Protein AF-A0A2G8KWM7-F1 (afdb_monomer_lite)

pLDDT: mean 86.39, std 12.39, range [34.47, 98.25]

Organism: Stichopus japonicus (NCBI:txid307972)

Structure (mmCIF, N/CA/C/O backbone):
data_AF-A0A2G8KWM7-F1
#
_entry.id   AF-A0A2G8KWM7-F1
#
loop_
_atom_site.group_PDB
_atom_site.id
_atom_site.type_symbol
_atom_site.label_atom_id
_atom_site.label_alt_id
_atom_site.label_comp_id
_atom_site.label_asym_id
_atom_site.label_entity_id
_atom_site.label_seq_id
_atom_site.pdbx_PDB_ins_code
_atom_site.Cartn_x
_atom_site.Cartn_y
_atom_site.Cartn_z
_atom_site.occupancy
_atom_site.B_iso_or_equiv
_atom_site.auth_seq_id
_atom_site.auth_comp_id
_atom_site.auth_asym_id
_atom_site.auth_atom_id
_atom_site.pdbx_PDB_model_num
ATOM 1 N N . MET A 1 1 ? 18.057 10.968 -43.394 1.00 34.47 1 MET A N 1
ATOM 2 C CA . MET A 1 1 ? 18.019 9.490 -43.405 1.00 34.47 1 MET A CA 1
ATOM 3 C C . MET A 1 1 ? 17.285 9.050 -42.151 1.00 34.47 1 MET A C 1
ATOM 5 O O . MET A 1 1 ? 17.794 9.251 -41.058 1.00 34.47 1 MET A O 1
ATOM 9 N N . SER A 1 2 ? 16.044 8.594 -42.293 1.00 40.59 2 SER A N 1
ATOM 10 C CA . SER A 1 2 ? 15.232 8.071 -41.193 1.00 40.59 2 SER A CA 1
ATOM 11 C C . SER A 1 2 ? 15.817 6.735 -40.742 1.00 40.59 2 SER A C 1
ATOM 13 O O . SER A 1 2 ? 15.868 5.785 -41.518 1.00 40.59 2 SER A O 1
ATOM 15 N N . VAL A 1 3 ? 16.291 6.672 -39.498 1.00 46.94 3 VAL A N 1
ATOM 16 C CA . VAL A 1 3 ? 16.686 5.407 -38.869 1.00 46.94 3 VAL A CA 1
ATOM 17 C C . VAL A 1 3 ? 15.442 4.508 -38.853 1.00 46.94 3 VAL A C 1
ATOM 19 O O . VAL A 1 3 ? 14.386 4.980 -38.416 1.00 46.94 3 VAL A O 1
ATOM 22 N N . PRO A 1 4 ? 15.499 3.261 -39.355 1.00 50.16 4 PRO A N 1
ATOM 23 C CA . PRO A 1 4 ? 14.341 2.387 -39.318 1.00 50.16 4 PRO A CA 1
ATOM 24 C C . PRO A 1 4 ? 13.985 2.151 -37.853 1.00 50.16 4 PRO A C 1
ATOM 26 O O . PRO A 1 4 ? 14.816 1.694 -37.069 1.00 50.16 4 PRO A O 1
ATOM 29 N N . PHE A 1 5 ? 12.757 2.495 -37.466 1.00 57.06 5 PHE A N 1
ATOM 30 C CA . PHE A 1 5 ? 12.239 2.078 -36.173 1.00 57.06 5 PHE A CA 1
ATOM 31 C C . PHE A 1 5 ? 12.260 0.546 -36.162 1.00 57.06 5 PHE A C 1
ATOM 33 O O . PHE A 1 5 ? 11.579 -0.076 -36.976 1.00 57.06 5 PHE A O 1
ATOM 40 N N . GLY A 1 6 ? 13.075 -0.050 -35.285 1.00 61.03 6 GLY A N 1
ATOM 41 C CA . GLY A 1 6 ? 13.121 -1.500 -35.093 1.00 61.03 6 GLY A CA 1
ATOM 42 C C . GLY A 1 6 ? 11.725 -2.078 -34.831 1.00 61.03 6 GLY A C 1
ATOM 43 O O . GLY A 1 6 ? 10.799 -1.343 -34.474 1.00 61.03 6 GLY A O 1
ATOM 44 N N . SER A 1 7 ? 11.552 -3.389 -35.030 1.00 72.19 7 SER A N 1
ATOM 45 C CA . SER A 1 7 ? 10.238 -4.031 -34.896 1.00 72.19 7 SER A CA 1
ATOM 46 C C . SER A 1 7 ? 9.619 -3.727 -33.529 1.00 72.19 7 SER A C 1
ATOM 48 O O . SER A 1 7 ? 10.240 -3.972 -32.494 1.00 72.19 7 SER A O 1
ATOM 50 N N . ARG A 1 8 ? 8.394 -3.196 -33.522 1.00 74.25 8 ARG A N 1
ATOM 51 C CA . ARG A 1 8 ? 7.659 -2.874 -32.296 1.00 74.25 8 ARG A CA 1
ATOM 52 C C . ARG A 1 8 ? 6.700 -4.013 -31.982 1.00 74.25 8 ARG A C 1
ATOM 54 O O . ARG A 1 8 ? 5.768 -4.248 -32.745 1.00 74.25 8 ARG A O 1
ATOM 61 N N . THR A 1 9 ? 6.902 -4.675 -30.850 1.00 78.31 9 THR A N 1
ATOM 62 C CA . THR A 1 9 ? 6.005 -5.730 -30.365 1.00 78.31 9 THR A CA 1
ATOM 63 C C . THR A 1 9 ? 5.301 -5.245 -29.107 1.00 78.31 9 THR A C 1
ATOM 65 O O . THR A 1 9 ? 5.950 -4.791 -28.167 1.00 78.31 9 THR A O 1
ATOM 68 N N . CYS A 1 10 ? 3.971 -5.325 -29.082 1.00 74.56 10 CYS A N 1
ATOM 69 C CA . CYS A 1 10 ? 3.191 -5.029 -27.885 1.00 74.56 10 CYS A CA 1
ATOM 70 C C . CYS A 1 10 ? 3.233 -6.245 -26.951 1.00 74.56 10 CYS A C 1
ATOM 72 O O . CYS A 1 10 ? 2.764 -7.325 -27.314 1.00 74.56 10 CYS A O 1
ATOM 74 N N . LEU A 1 11 ? 3.831 -6.082 -25.770 1.00 81.06 11 LEU A N 1
ATOM 75 C CA . LEU A 1 11 ? 3.867 -7.117 -24.739 1.00 81.06 11 LEU A CA 1
ATOM 76 C C . LEU A 1 11 ? 2.596 -7.068 -23.886 1.00 81.06 11 LEU A C 1
ATOM 78 O O . LEU A 1 11 ? 1.957 -6.024 -23.749 1.00 81.06 11 LEU A O 1
ATOM 82 N N . ARG A 1 12 ? 2.226 -8.208 -23.295 1.00 80.94 12 ARG A N 1
ATOM 83 C CA . ARG A 1 12 ? 1.090 -8.262 -22.369 1.00 80.94 12 ARG A CA 1
ATOM 84 C C . ARG A 1 12 ? 1.408 -7.455 -21.101 1.00 80.94 12 ARG A C 1
ATOM 86 O O . ARG A 1 12 ? 2.552 -7.492 -20.653 1.00 80.94 12 ARG A O 1
ATOM 93 N N . PRO A 1 13 ? 0.406 -6.837 -20.447 1.00 78.38 13 PRO A N 1
ATOM 94 C CA . PRO A 1 13 ? 0.610 -6.083 -19.206 1.00 78.38 13 PRO A CA 1
ATOM 95 C C . PRO A 1 13 ? 1.140 -6.900 -18.020 1.00 78.38 13 PRO A C 1
ATOM 97 O O . PRO A 1 13 ? 1.462 -6.315 -17.000 1.00 78.38 13 PRO A O 1
ATOM 100 N N . SER A 1 14 ? 1.218 -8.228 -18.117 1.00 78.81 14 SER A N 1
ATOM 101 C CA . SER A 1 14 ? 1.793 -9.110 -17.094 1.00 78.81 14 SER A CA 1
ATOM 102 C C . SER A 1 14 ? 3.218 -9.578 -17.416 1.00 78.81 14 SER A C 1
ATOM 104 O O . SER A 1 14 ? 3.835 -10.277 -16.615 1.00 78.81 14 SER A O 1
ATOM 106 N N . THR A 1 15 ? 3.753 -9.235 -18.590 1.00 88.75 15 THR A N 1
ATOM 107 C CA . THR A 1 15 ? 5.070 -9.690 -19.044 1.00 88.75 15 THR A CA 1
ATOM 108 C C . THR A 1 15 ? 6.126 -8.645 -18.719 1.00 88.75 15 THR A C 1
ATOM 110 O O . THR A 1 15 ? 6.170 -7.593 -19.350 1.00 88.75 15 THR A O 1
ATOM 113 N N . VAL A 1 16 ? 6.998 -8.955 -1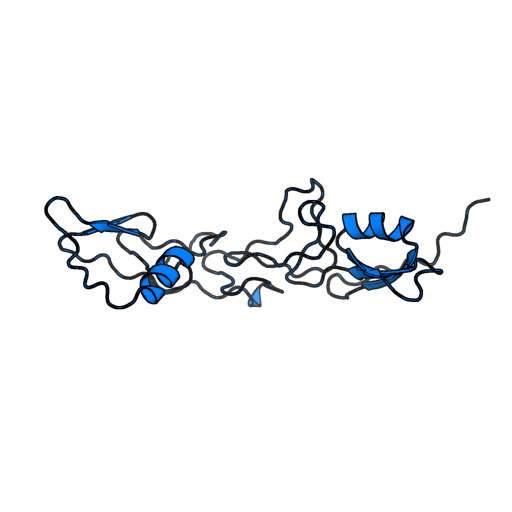7.757 1.00 90.81 16 VAL A N 1
ATOM 114 C CA . VAL A 1 16 ? 8.148 -8.106 -17.426 1.00 90.81 16 VAL A CA 1
ATOM 115 C C . VAL A 1 16 ? 9.065 -7.984 -18.644 1.00 90.81 16 VAL A C 1
ATOM 117 O O . VAL A 1 16 ? 9.446 -8.982 -19.255 1.00 90.81 16 VAL A O 1
ATOM 120 N N . MET A 1 17 ? 9.411 -6.748 -18.987 1.00 91.56 17 MET A N 1
ATOM 121 C CA . MET A 1 17 ? 10.326 -6.416 -20.070 1.00 91.56 17 MET A CA 1
ATOM 122 C C . MET A 1 17 ? 11.717 -6.147 -19.503 1.00 91.56 17 MET A C 1
ATOM 124 O O . MET A 1 17 ? 11.847 -5.376 -18.555 1.00 91.56 17 MET A O 1
ATOM 128 N N . VAL A 1 18 ? 12.739 -6.742 -20.119 1.00 92.00 18 VAL A N 1
ATOM 129 C CA . VAL A 1 18 ? 14.155 -6.511 -19.804 1.00 92.00 18 VAL A CA 1
ATOM 130 C C . VAL A 1 18 ? 14.877 -6.112 -21.084 1.00 92.00 18 VAL A C 1
ATOM 132 O O . VAL A 1 18 ? 14.623 -6.686 -22.145 1.00 92.00 18 VAL A O 1
ATOM 135 N N . MET A 1 19 ? 15.757 -5.118 -21.002 1.00 91.31 19 MET A N 1
ATOM 136 C CA . MET A 1 19 ? 16.542 -4.649 -22.143 1.00 91.31 19 MET A CA 1
ATOM 137 C C . MET A 1 19 ? 17.852 -3.997 -21.701 1.00 91.31 19 MET A C 1
ATOM 139 O O . MET A 1 19 ? 17.918 -3.400 -20.631 1.00 91.31 19 MET A O 1
ATOM 143 N N . ASN A 1 20 ? 18.857 -4.036 -22.575 1.00 92.25 20 ASN A N 1
ATOM 144 C CA . ASN A 1 20 ? 20.151 -3.393 -22.359 1.00 92.25 20 ASN A CA 1
ATOM 145 C C . ASN A 1 20 ? 20.284 -2.182 -23.279 1.00 92.25 20 ASN A C 1
ATOM 147 O O . ASN A 1 20 ? 20.190 -2.321 -24.499 1.00 92.25 20 ASN A O 1
ATOM 151 N N . ILE A 1 21 ? 20.482 -1.000 -22.701 1.00 90.81 21 ILE A N 1
ATOM 152 C CA . ILE A 1 21 ? 20.512 0.276 -23.426 1.00 90.81 21 ILE A CA 1
ATOM 153 C C . ILE A 1 21 ? 21.606 1.203 -22.889 1.00 90.81 21 ILE A C 1
ATOM 155 O O . ILE A 1 21 ? 22.192 0.948 -21.841 1.00 90.81 21 ILE A O 1
ATOM 159 N N . SER A 1 22 ? 21.908 2.284 -23.610 1.00 91.50 22 SER A N 1
ATOM 160 C CA . SER A 1 22 ? 22.864 3.289 -23.134 1.00 91.50 22 SER A CA 1
ATOM 161 C C . SER A 1 22 ? 22.335 4.040 -21.908 1.00 91.50 22 SER A C 1
ATOM 163 O O . SER A 1 22 ? 21.123 4.154 -21.705 1.00 91.50 22 SER A O 1
ATOM 165 N N . TYR A 1 23 ? 23.243 4.617 -21.122 1.00 88.00 23 TYR A N 1
ATOM 166 C CA . TYR A 1 23 ? 22.892 5.485 -19.995 1.00 88.00 23 TYR A CA 1
ATOM 167 C C . TYR A 1 23 ? 21.932 6.629 -20.369 1.00 88.00 23 TYR A C 1
ATOM 169 O O . TYR A 1 23 ? 20.967 6.891 -19.658 1.00 88.00 23 TYR A O 1
ATOM 177 N N . ASP A 1 24 ? 22.136 7.290 -21.510 1.00 88.62 24 ASP A N 1
ATOM 178 C CA . ASP A 1 24 ? 21.254 8.392 -21.915 1.00 88.62 24 ASP A CA 1
ATOM 179 C C . ASP A 1 24 ? 19.832 7.916 -22.219 1.00 88.62 24 ASP A C 1
ATOM 181 O O . ASP A 1 24 ? 18.858 8.599 -21.889 1.00 88.62 24 ASP A O 1
ATOM 185 N N . ALA A 1 25 ? 19.707 6.729 -22.819 1.00 89.88 25 ALA A N 1
ATOM 186 C CA . ALA A 1 25 ? 18.418 6.108 -23.061 1.00 89.88 25 ALA A CA 1
ATOM 187 C C . ALA A 1 25 ? 17.767 5.656 -21.745 1.00 89.88 25 ALA A C 1
ATOM 189 O O . ALA A 1 25 ? 16.560 5.834 -21.593 1.00 89.88 25 ALA A O 1
ATOM 190 N N . SER A 1 26 ? 18.535 5.132 -20.779 1.00 89.75 26 SER A N 1
ATOM 191 C CA . SER A 1 26 ? 17.988 4.600 -19.522 1.00 89.75 26 SER A CA 1
ATOM 192 C C . SER A 1 26 ? 17.176 5.631 -18.754 1.00 89.75 26 SER A C 1
ATOM 194 O O . SER A 1 26 ? 16.080 5.307 -18.305 1.00 89.75 26 SER A O 1
ATOM 196 N N . ARG A 1 27 ? 17.623 6.891 -18.725 1.00 87.25 27 ARG A N 1
ATOM 197 C CA . ARG A 1 27 ? 16.903 7.987 -18.052 1.00 87.25 27 ARG A CA 1
ATOM 198 C C . ARG A 1 27 ? 15.466 8.168 -18.548 1.00 87.25 27 ARG A C 1
ATOM 200 O O . ARG A 1 27 ? 14.578 8.536 -17.783 1.00 87.25 27 ARG A O 1
ATOM 207 N N . TRP A 1 28 ? 15.211 7.897 -19.830 1.00 87.31 28 TRP A N 1
ATOM 208 C CA . TRP A 1 28 ? 13.866 7.992 -20.403 1.00 87.31 28 TRP A CA 1
ATOM 209 C C . TRP A 1 28 ? 12.940 6.859 -19.963 1.00 87.31 28 TRP A C 1
ATOM 211 O O . TRP A 1 28 ? 11.732 7.077 -19.849 1.00 87.31 28 TRP A O 1
ATOM 221 N N . PHE A 1 29 ? 13.494 5.666 -19.749 1.00 89.25 29 PHE A N 1
ATOM 222 C CA . PHE A 1 29 ? 12.752 4.493 -19.291 1.00 89.25 29 PHE A CA 1
ATOM 223 C C . PHE A 1 29 ? 12.546 4.521 -17.780 1.00 89.25 29 PHE A C 1
ATOM 225 O O . PHE A 1 29 ? 11.457 4.213 -17.303 1.00 89.25 29 PHE A O 1
ATOM 232 N N . GLU A 1 30 ? 13.547 4.988 -17.043 1.00 87.81 30 GLU A N 1
ATOM 233 C CA . GLU A 1 30 ? 13.480 5.280 -15.612 1.00 87.81 30 GLU A CA 1
ATOM 234 C C . GLU A 1 30 ? 12.307 6.209 -15.262 1.00 87.81 30 GLU A C 1
ATOM 236 O O . GLU A 1 30 ? 11.550 5.957 -14.325 1.00 87.81 30 GLU A O 1
ATOM 241 N N . ALA A 1 31 ? 12.074 7.239 -16.079 1.00 84.38 31 ALA A N 1
ATOM 242 C CA . ALA A 1 31 ? 10.921 8.132 -15.937 1.00 84.38 31 ALA A CA 1
ATOM 243 C C . ALA A 1 31 ? 9.568 7.493 -16.327 1.00 84.38 31 ALA A C 1
ATOM 245 O O . ALA A 1 31 ? 8.523 8.119 -16.157 1.00 84.38 31 ALA A O 1
ATOM 246 N N . ARG A 1 32 ? 9.566 6.274 -16.880 1.00 87.75 32 ARG A N 1
ATOM 247 C CA . ARG A 1 32 ? 8.390 5.598 -17.457 1.00 87.75 32 ARG A CA 1
ATOM 248 C C . ARG A 1 32 ? 8.193 4.177 -16.935 1.00 87.75 32 ARG A C 1
ATOM 250 O O . ARG A 1 32 ? 7.762 3.294 -17.671 1.00 87.75 32 ARG A O 1
ATOM 257 N N . GLY A 1 33 ? 8.493 3.959 -15.656 1.00 89.94 33 GLY A N 1
ATOM 258 C CA . GLY A 1 33 ? 8.156 2.699 -14.994 1.00 89.94 33 GLY A CA 1
ATOM 259 C C . GLY A 1 33 ? 9.160 1.587 -15.254 1.00 89.94 33 GLY A C 1
ATOM 260 O O . GLY A 1 33 ? 8.779 0.421 -15.276 1.00 89.94 33 GLY A O 1
ATOM 261 N N . PHE A 1 34 ? 10.429 1.928 -15.453 1.00 92.19 34 PHE A N 1
ATOM 262 C CA . PHE A 1 34 ? 11.523 0.965 -15.465 1.00 92.19 34 PHE A CA 1
ATOM 263 C C . PHE A 1 34 ? 12.493 1.279 -14.333 1.00 92.19 34 PHE A C 1
ATOM 265 O O . PHE A 1 34 ? 12.686 2.435 -13.973 1.00 92.19 34 PHE A O 1
ATOM 272 N N . SER A 1 35 ? 13.123 0.244 -13.794 1.00 92.06 35 SER A N 1
ATOM 273 C CA . SER A 1 35 ? 14.304 0.373 -12.952 1.00 92.06 35 SER A CA 1
ATOM 274 C C . SER A 1 35 ? 15.511 -0.071 -13.760 1.00 92.06 35 SER A C 1
ATOM 276 O O . SER A 1 35 ? 15.495 -1.156 -14.346 1.00 92.06 35 SER A O 1
ATOM 278 N N . CYS A 1 36 ? 16.534 0.778 -13.819 1.00 91.44 36 CYS A N 1
ATOM 279 C CA . CYS A 1 36 ? 17.733 0.513 -14.597 1.00 91.44 36 CYS A CA 1
ATOM 280 C C . CYS A 1 36 ? 18.966 0.416 -13.697 1.00 91.44 36 CYS A C 1
ATOM 282 O O . CYS A 1 36 ? 19.231 1.291 -12.874 1.00 91.44 36 CYS A O 1
ATOM 284 N N . ILE A 1 37 ? 19.757 -0.639 -13.873 1.00 89.88 37 ILE A N 1
ATOM 285 C CA . ILE A 1 37 ? 20.988 -0.884 -13.113 1.00 89.88 37 ILE A CA 1
ATOM 286 C C . ILE A 1 37 ? 22.204 -0.883 -14.040 1.00 89.88 37 ILE A C 1
ATOM 288 O O . ILE A 1 37 ? 22.080 -1.085 -15.247 1.00 89.88 37 ILE A O 1
ATOM 292 N N . LEU A 1 38 ? 23.391 -0.590 -13.492 1.00 87.88 38 LEU A N 1
ATOM 293 C CA . LEU A 1 38 ? 24.644 -0.712 -14.247 1.00 87.88 38 LEU A CA 1
ATOM 294 C C . LEU A 1 38 ? 24.813 -2.153 -14.723 1.00 87.88 38 LEU A C 1
ATOM 296 O O . LEU A 1 38 ? 24.727 -3.079 -13.921 1.00 87.88 38 LEU A O 1
ATOM 300 N N . PHE A 1 39 ? 25.091 -2.316 -16.012 1.00 82.81 39 PHE A N 1
ATOM 301 C CA . PHE A 1 39 ? 25.315 -3.614 -16.629 1.00 82.81 39 PHE A CA 1
ATOM 302 C C . PHE A 1 39 ? 26.562 -3.560 -17.514 1.00 82.81 39 PHE A C 1
ATOM 304 O O . PHE A 1 39 ? 26.755 -2.608 -18.268 1.00 82.81 39 PHE A O 1
ATOM 311 N N . GLY A 1 40 ? 27.412 -4.584 -17.433 1.00 76.38 40 GLY A N 1
ATOM 312 C CA . GLY A 1 40 ? 28.673 -4.634 -18.177 1.00 76.38 40 GLY A CA 1
ATOM 313 C C . GLY A 1 40 ? 29.798 -3.813 -17.537 1.00 76.38 40 GLY A C 1
ATOM 314 O O . GLY A 1 40 ? 29.840 -3.624 -16.319 1.00 76.38 40 GLY A O 1
ATOM 315 N N . THR A 1 41 ? 30.759 -3.366 -18.350 1.00 72.38 41 THR A N 1
ATOM 316 C CA . THR A 1 41 ? 31.915 -2.610 -17.852 1.00 72.38 41 THR A CA 1
ATOM 317 C C . THR A 1 41 ? 31.603 -1.115 -17.734 1.00 72.38 41 THR A C 1
ATOM 319 O O . THR A 1 41 ? 30.775 -0.568 -18.461 1.00 72.38 41 THR A O 1
ATOM 322 N N . LYS A 1 42 ? 32.320 -0.406 -16.848 1.00 67.50 42 LYS A N 1
ATOM 323 C CA . LYS A 1 42 ? 32.209 1.061 -16.707 1.00 67.50 42 LYS A CA 1
ATOM 324 C C . LYS A 1 42 ? 32.560 1.813 -18.006 1.00 67.50 42 LYS A C 1
ATOM 326 O O . LYS A 1 42 ? 32.195 2.974 -18.147 1.00 67.50 42 LYS A O 1
ATOM 331 N N . VAL A 1 43 ? 33.268 1.158 -18.930 1.00 72.50 43 VAL A N 1
ATOM 332 C CA . VAL A 1 43 ? 33.670 1.710 -20.232 1.00 72.50 43 VAL A CA 1
ATOM 333 C C . VAL A 1 43 ? 32.499 1.704 -21.217 1.00 72.50 43 VAL A C 1
ATOM 335 O O . VAL A 1 43 ? 32.318 2.677 -21.942 1.00 72.50 43 VAL A O 1
ATOM 338 N N . ASP A 1 44 ? 31.666 0.661 -21.190 1.00 76.75 44 ASP A N 1
ATOM 339 C CA . ASP A 1 44 ? 30.525 0.521 -22.105 1.00 76.75 44 ASP A CA 1
ATOM 340 C C . ASP A 1 44 ? 29.325 1.388 -21.688 1.00 76.75 44 ASP A C 1
ATOM 342 O O . ASP A 1 44 ? 28.478 1.726 -22.514 1.00 76.75 44 ASP A O 1
ATOM 346 N N . ASN A 1 45 ? 29.254 1.776 -20.406 1.00 81.50 45 ASN A N 1
ATOM 347 C CA . ASN A 1 45 ? 28.209 2.642 -19.841 1.00 81.50 45 ASN A CA 1
ATOM 348 C C . ASN A 1 45 ? 26.769 2.170 -20.161 1.00 81.50 45 ASN A C 1
ATOM 350 O O . ASN A 1 45 ? 25.839 2.973 -20.317 1.00 81.50 45 ASN A O 1
ATOM 354 N N . LEU A 1 46 ? 26.588 0.850 -20.244 1.00 88.50 46 LEU A N 1
ATOM 355 C CA . LEU A 1 46 ? 25.305 0.207 -20.501 1.00 88.50 46 LEU A CA 1
ATOM 356 C C . LEU A 1 46 ? 24.483 0.059 -19.217 1.00 88.50 46 LEU A C 1
ATOM 358 O O . LEU A 1 46 ? 24.997 -0.031 -18.096 1.00 88.50 46 LEU A O 1
ATOM 362 N N . ARG A 1 47 ? 23.167 0.049 -19.401 1.00 91.06 47 ARG A N 1
ATOM 363 C CA . ARG A 1 47 ? 22.165 -0.115 -18.356 1.00 91.06 47 ARG A CA 1
ATOM 364 C C . ARG A 1 47 ? 21.219 -1.237 -18.731 1.00 91.06 47 ARG A C 1
ATOM 366 O O . ARG A 1 47 ? 20.642 -1.214 -19.817 1.00 91.06 47 ARG A O 1
ATOM 373 N N . GLU A 1 48 ? 21.049 -2.183 -17.818 1.00 92.38 48 GLU A N 1
ATOM 374 C CA . GLU A 1 48 ? 19.970 -3.159 -17.895 1.00 92.38 48 GLU A CA 1
ATOM 375 C C . GLU A 1 48 ? 18.737 -2.531 -17.254 1.00 92.38 48 GLU A C 1
ATOM 377 O O . GLU A 1 48 ? 18.750 -2.180 -16.075 1.00 92.38 48 GLU A O 1
ATOM 382 N N . CYS A 1 49 ? 17.690 -2.348 -18.045 1.00 92.50 49 CYS A N 1
ATOM 383 C CA . CYS A 1 49 ? 16.431 -1.760 -17.628 1.00 92.50 49 CYS A CA 1
ATOM 384 C C . CYS A 1 49 ? 15.353 -2.830 -17.574 1.00 92.50 49 CYS A C 1
ATOM 386 O O . CYS A 1 49 ? 15.083 -3.500 -18.573 1.00 92.50 49 CYS A O 1
ATOM 388 N N . THR A 1 50 ? 14.694 -2.925 -16.425 1.00 93.50 50 THR A N 1
ATOM 389 C CA . THR A 1 50 ? 13.586 -3.846 -16.185 1.00 93.50 50 THR A CA 1
ATOM 390 C C . THR A 1 50 ? 12.316 -3.057 -15.898 1.00 93.50 50 THR A C 1
ATOM 392 O O . THR A 1 50 ? 12.318 -2.167 -15.047 1.00 93.50 50 THR A O 1
ATOM 395 N N . SER A 1 51 ? 11.220 -3.364 -16.594 1.00 93.94 51 SER A N 1
ATOM 396 C CA . SER A 1 51 ? 9.918 -2.749 -16.310 1.00 93.94 51 SER A CA 1
ATOM 397 C C . SER A 1 51 ? 9.479 -3.085 -14.888 1.00 93.94 51 SER A C 1
ATOM 399 O O . SER A 1 51 ? 9.588 -4.244 -14.481 1.00 93.94 51 SER A O 1
ATOM 401 N N . CYS A 1 52 ? 8.912 -2.125 -14.166 1.00 93.94 52 CYS A N 1
ATOM 402 C CA . CYS A 1 52 ? 8.430 -2.350 -12.812 1.00 93.94 52 CYS A CA 1
ATOM 403 C C . CYS A 1 52 ? 7.420 -3.501 -12.772 1.00 93.94 52 CYS A C 1
ATOM 405 O O . CYS A 1 52 ? 6.452 -3.474 -13.532 1.00 93.94 52 CYS A O 1
ATOM 407 N N . PRO A 1 53 ? 7.642 -4.540 -11.954 1.00 95.19 53 PRO A N 1
ATOM 408 C CA . PRO A 1 53 ? 6.740 -5.681 -11.900 1.00 95.19 53 PRO A CA 1
ATOM 409 C C . PRO A 1 53 ? 5.403 -5.310 -11.245 1.00 95.19 53 PRO A C 1
ATOM 411 O O . PRO A 1 53 ? 5.268 -4.277 -10.587 1.00 95.19 53 PRO A O 1
ATOM 414 N N . THR A 1 54 ? 4.421 -6.204 -11.358 1.00 96.00 54 THR A N 1
ATOM 415 C CA . THR A 1 54 ? 3.168 -6.121 -10.593 1.00 96.00 54 THR A CA 1
ATOM 416 C C . THR A 1 54 ? 3.440 -5.973 -9.093 1.00 96.00 54 THR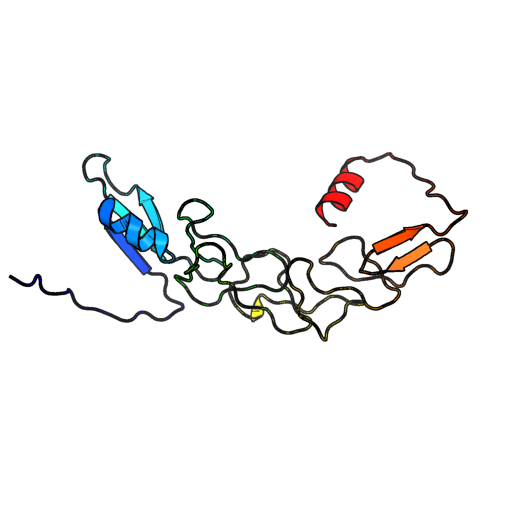 A C 1
ATOM 418 O O . THR A 1 54 ? 4.374 -6.577 -8.558 1.00 96.00 54 THR A O 1
ATOM 421 N N . GLY A 1 55 ? 2.601 -5.208 -8.407 1.00 95.31 55 GLY A N 1
ATOM 422 C CA . GLY A 1 55 ? 2.758 -4.812 -7.012 1.00 95.31 55 GLY A CA 1
ATOM 423 C C . GLY A 1 55 ? 3.680 -3.619 -6.819 1.00 95.31 55 GLY A C 1
ATOM 424 O O . GLY A 1 55 ? 3.851 -3.174 -5.685 1.00 95.31 55 GLY A O 1
ATOM 425 N N . THR A 1 56 ? 4.244 -3.081 -7.902 1.00 94.00 56 THR A N 1
ATOM 426 C CA . THR A 1 56 ? 5.113 -1.909 -7.872 1.00 94.00 56 THR A CA 1
ATOM 427 C C . THR A 1 56 ? 4.746 -0.902 -8.959 1.00 94.00 56 THR A C 1
ATOM 429 O O . THR A 1 56 ? 4.052 -1.228 -9.922 1.00 94.00 56 THR A O 1
ATOM 432 N N . TYR A 1 57 ? 5.228 0.325 -8.809 1.00 91.12 57 TYR A N 1
ATOM 433 C CA . TYR A 1 57 ? 5.122 1.396 -9.792 1.00 91.12 57 TYR A CA 1
ATOM 434 C C . TYR A 1 57 ? 6.421 2.213 -9.804 1.00 91.12 57 TYR A C 1
ATOM 436 O O . TYR A 1 57 ? 7.114 2.303 -8.795 1.00 91.12 57 TYR A O 1
ATOM 444 N N . GLY A 1 58 ? 6.781 2.802 -10.939 1.00 87.81 58 GLY A N 1
ATOM 445 C CA . GLY A 1 58 ? 7.910 3.728 -11.049 1.00 87.81 58 GLY A CA 1
ATOM 446 C C . GLY A 1 58 ? 7.482 5.194 -10.952 1.00 87.81 58 GLY A C 1
ATOM 447 O O . GLY A 1 58 ? 6.309 5.543 -11.106 1.00 87.81 58 GLY A O 1
ATOM 448 N N . GLY A 1 59 ? 8.442 6.088 -10.732 1.00 73.75 59 GLY A N 1
ATOM 449 C CA . GLY A 1 59 ? 8.178 7.524 -10.688 1.00 73.75 59 GLY A CA 1
ATOM 450 C C . GLY A 1 59 ? 9.406 8.351 -10.323 1.00 73.75 59 GLY A C 1
ATOM 451 O O . GLY A 1 59 ? 10.419 7.834 -9.857 1.00 73.75 59 GLY A O 1
ATOM 452 N N . HIS A 1 60 ? 9.299 9.663 -10.535 1.00 64.94 60 HIS A N 1
ATOM 453 C CA . HIS A 1 60 ? 10.409 10.604 -10.372 1.00 64.94 60 HIS A CA 1
ATOM 454 C C . HIS A 1 60 ? 10.767 10.895 -8.895 1.00 64.94 60 HIS A C 1
ATOM 456 O O . HIS A 1 60 ? 11.872 11.348 -8.613 1.00 64.94 60 HIS A O 1
ATOM 462 N N . VAL A 1 61 ? 9.865 10.631 -7.935 1.00 58.84 61 VAL A N 1
ATOM 463 C CA . VAL A 1 61 ? 9.998 11.116 -6.540 1.00 58.84 61 VAL A CA 1
ATOM 464 C C . VAL A 1 61 ? 11.112 10.437 -5.748 1.00 58.84 61 VAL A C 1
ATOM 466 O O . VAL A 1 61 ? 11.775 11.099 -4.957 1.00 58.84 61 VAL A O 1
ATOM 469 N N . THR A 1 62 ? 11.339 9.132 -5.926 1.00 56.00 62 THR A N 1
ATOM 470 C CA . THR A 1 62 ? 12.253 8.367 -5.051 1.00 56.00 62 THR A CA 1
ATOM 471 C C . THR A 1 62 ? 13.358 7.649 -5.818 1.00 56.00 62 THR A C 1
ATOM 473 O O . THR A 1 62 ? 13.706 6.508 -5.514 1.00 56.00 62 THR A O 1
ATOM 476 N N . GLY A 1 63 ? 13.915 8.320 -6.825 1.00 60.62 63 GLY A N 1
ATOM 477 C CA . GLY A 1 63 ? 15.171 7.895 -7.439 1.00 60.62 63 GLY A CA 1
ATOM 478 C C . GLY A 1 63 ? 15.052 6.780 -8.474 1.00 60.62 63 GLY A C 1
ATOM 479 O O . GLY A 1 63 ? 15.842 5.847 -8.426 1.00 60.62 63 GLY A O 1
ATOM 480 N N . TYR A 1 64 ? 14.111 6.888 -9.421 1.00 73.44 64 TYR A N 1
ATOM 481 C CA . TYR A 1 64 ? 14.070 6.046 -10.633 1.00 73.44 64 TYR A CA 1
ATOM 482 C C . TYR A 1 64 ? 14.038 4.525 -10.376 1.00 73.44 64 TYR A C 1
ATOM 484 O O . TYR A 1 64 ? 14.474 3.714 -11.193 1.00 73.44 64 TYR A O 1
ATOM 492 N N . THR A 1 65 ? 13.522 4.128 -9.215 1.00 84.81 65 THR A N 1
ATOM 493 C CA . THR A 1 65 ? 13.358 2.731 -8.809 1.00 84.81 65 THR A CA 1
ATOM 494 C C . THR A 1 65 ? 11.881 2.378 -8.709 1.00 84.81 65 THR A C 1
ATOM 496 O O . THR A 1 65 ? 11.018 3.247 -8.568 1.00 84.81 65 THR A O 1
ATOM 499 N N . CYS A 1 66 ? 11.583 1.084 -8.800 1.00 91.06 66 CYS A N 1
ATOM 500 C CA . CYS A 1 66 ? 10.224 0.590 -8.640 1.00 91.06 66 CYS A CA 1
ATOM 501 C C . CYS A 1 66 ? 9.835 0.604 -7.161 1.00 91.06 66 CYS A C 1
ATOM 503 O O . CYS A 1 66 ? 10.447 -0.073 -6.336 1.00 91.06 66 CYS A O 1
ATOM 505 N N . GLN A 1 67 ? 8.805 1.372 -6.837 1.00 90.62 67 GLN A N 1
ATOM 506 C CA . GLN A 1 67 ? 8.239 1.492 -5.505 1.00 90.62 67 GLN A CA 1
ATOM 507 C C . GLN A 1 67 ? 7.132 0.465 -5.310 1.00 90.62 67 GLN A C 1
ATOM 509 O O . GLN A 1 67 ? 6.267 0.310 -6.168 1.00 90.62 67 GLN A O 1
ATOM 514 N N . ALA A 1 68 ? 7.121 -0.212 -4.166 1.00 93.44 68 ALA A N 1
ATOM 515 C CA . ALA A 1 68 ? 6.016 -1.082 -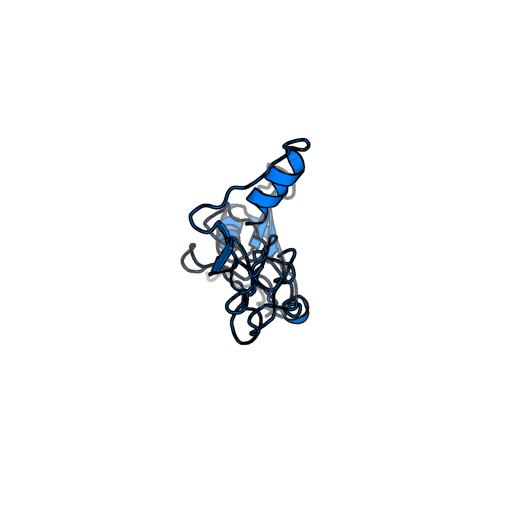3.792 1.00 93.44 68 ALA A CA 1
ATOM 516 C C . ALA A 1 68 ? 4.717 -0.287 -3.606 1.00 93.44 68 ALA A C 1
ATOM 518 O O . ALA A 1 68 ? 4.722 0.788 -3.002 1.00 93.44 68 ALA A O 1
ATOM 519 N N . CYS A 1 69 ? 3.589 -0.857 -4.037 1.00 95.00 69 CYS A N 1
ATOM 520 C CA . CYS A 1 69 ? 2.292 -0.369 -3.589 1.00 95.00 69 CYS A CA 1
ATOM 521 C C . CYS A 1 69 ? 2.226 -0.450 -2.058 1.00 95.00 69 CYS A C 1
ATOM 523 O O . CYS A 1 69 ? 2.626 -1.464 -1.474 1.00 95.00 69 CYS A O 1
ATOM 525 N N . PRO A 1 70 ? 1.746 0.598 -1.382 1.00 94.31 70 PRO A N 1
ATOM 526 C CA . PRO A 1 70 ? 1.754 0.650 0.065 1.00 94.31 70 PRO A CA 1
ATOM 527 C C . PRO A 1 70 ? 0.785 -0.369 0.657 1.00 94.31 70 PRO A C 1
ATOM 529 O O . PRO A 1 70 ? -0.157 -0.841 0.018 1.00 94.31 70 PRO A O 1
ATOM 532 N N . ARG A 1 71 ? 1.016 -0.674 1.933 1.00 95.69 71 ARG A N 1
ATOM 533 C CA . ARG A 1 71 ? 0.069 -1.412 2.773 1.00 95.69 71 ARG A CA 1
ATOM 534 C C . ARG A 1 71 ? -1.277 -0.670 2.805 1.00 95.69 71 ARG A C 1
ATOM 536 O O . ARG A 1 71 ? -1.304 0.560 2.759 1.00 95.69 71 ARG A O 1
ATOM 543 N N . GLY A 1 72 ? -2.378 -1.406 2.935 1.00 95.75 72 GLY A N 1
ATOM 544 C CA . GLY A 1 72 ? -3.734 -0.854 2.932 1.00 95.75 72 GLY A CA 1
ATOM 545 C C . GLY A 1 72 ? -4.510 -1.215 1.666 1.00 95.75 72 GLY A C 1
ATOM 546 O O . GLY A 1 72 ? -4.376 -2.311 1.146 1.00 95.75 72 GLY A O 1
ATOM 547 N N . GLY A 1 73 ? -5.368 -0.333 1.175 1.00 97.00 73 GLY A N 1
ATOM 548 C CA . GLY A 1 73 ? -6.311 -0.608 0.093 1.00 97.00 73 GLY A CA 1
ATOM 549 C C . GLY A 1 73 ? -5.730 -0.548 -1.316 1.00 97.00 73 GLY A C 1
ATOM 550 O O . GLY A 1 73 ? -6.441 -0.069 -2.191 1.00 97.00 73 GLY A O 1
ATOM 551 N N . PHE A 1 74 ? -4.485 -0.981 -1.552 1.00 97.50 74 PHE A N 1
ATOM 552 C CA . PHE A 1 74 ? -3.797 -0.752 -2.830 1.00 97.50 74 PHE A CA 1
ATOM 553 C C . PHE A 1 74 ? -3.118 -1.998 -3.410 1.00 97.50 74 PHE A C 1
ATOM 555 O O . PHE A 1 74 ? -2.502 -2.779 -2.686 1.00 97.50 74 PHE A O 1
ATOM 562 N N . TYR A 1 75 ? -3.178 -2.145 -4.735 1.00 97.62 75 TYR A N 1
ATOM 563 C CA . TYR A 1 75 ? -2.480 -3.182 -5.503 1.00 97.62 75 TYR A CA 1
ATOM 564 C C . TYR A 1 75 ? -2.101 -2.671 -6.905 1.00 97.62 75 TYR A C 1
ATOM 566 O O . TYR A 1 75 ? -2.559 -1.614 -7.331 1.00 97.62 75 TYR A O 1
ATOM 574 N N . GLN A 1 76 ? -1.281 -3.413 -7.649 1.00 96.38 76 GLN A N 1
ATOM 575 C CA . GLN A 1 76 ? -0.982 -3.129 -9.053 1.00 96.38 76 GLN A CA 1
ATOM 576 C C . GLN A 1 76 ? -0.777 -4.428 -9.840 1.00 96.38 76 GLN A C 1
ATOM 578 O O . GLN A 1 76 ? 0.175 -5.155 -9.595 1.00 96.38 76 GLN A O 1
ATOM 583 N N . ASP A 1 77 ? -1.652 -4.711 -10.796 1.00 95.94 77 ASP A N 1
ATOM 584 C CA . ASP A 1 77 ? -1.689 -5.935 -11.612 1.00 95.94 77 ASP A CA 1
ATOM 585 C C . ASP A 1 77 ? -1.076 -5.771 -13.010 1.00 95.94 77 ASP A C 1
ATOM 587 O O . ASP A 1 77 ? -1.081 -6.709 -13.809 1.00 95.94 77 ASP A O 1
ATOM 591 N N . GLN A 1 78 ? -0.527 -4.594 -13.310 1.00 94.50 78 GLN A N 1
ATOM 592 C CA . GLN A 1 78 ? 0.144 -4.295 -14.568 1.00 94.50 78 GLN A CA 1
ATOM 593 C C . GLN A 1 78 ? 1.618 -3.949 -14.339 1.00 94.50 78 GLN A C 1
ATOM 595 O O . GLN A 1 78 ? 1.979 -3.272 -13.378 1.00 94.50 78 GLN A O 1
ATOM 600 N N . VAL A 1 79 ? 2.474 -4.395 -15.253 1.00 93.69 79 VAL A N 1
ATOM 601 C CA . VAL A 1 79 ? 3.896 -4.045 -15.288 1.00 93.69 79 VAL A CA 1
ATOM 602 C C . VAL A 1 79 ? 4.109 -2.656 -15.891 1.00 93.69 79 VAL A C 1
ATOM 604 O O . VAL A 1 79 ? 3.278 -2.154 -16.651 1.00 93.69 79 VAL A O 1
ATOM 607 N N . GLY A 1 80 ? 5.248 -2.044 -15.578 1.00 91.44 80 GLY A N 1
ATOM 608 C CA . GLY A 1 80 ? 5.689 -0.781 -16.168 1.00 91.44 80 GLY A CA 1
ATOM 609 C C . GLY A 1 80 ? 4.841 0.424 -15.771 1.00 91.44 80 GLY A C 1
ATOM 610 O O . GLY A 1 80 ? 4.879 1.445 -16.449 1.00 91.44 80 GLY A O 1
ATOM 611 N N . GLN A 1 81 ? 4.041 0.315 -14.711 1.00 91.38 81 GLN A N 1
ATOM 612 C CA . GLN A 1 81 ? 3.162 1.395 -14.276 1.00 91.38 81 GLN A CA 1
ATOM 613 C C . GLN A 1 81 ? 3.977 2.529 -13.681 1.00 91.38 81 GLN A C 1
ATOM 615 O O . GLN A 1 81 ? 4.945 2.291 -12.960 1.00 91.38 81 GLN A O 1
ATOM 620 N N . TYR A 1 82 ? 3.605 3.767 -13.996 1.00 89.31 82 TYR A N 1
ATOM 621 C CA . TYR A 1 82 ? 4.347 4.934 -13.540 1.00 89.31 82 TYR A CA 1
ATOM 622 C C . TYR A 1 82 ? 3.468 6.158 -13.320 1.00 89.31 82 TYR A C 1
ATOM 624 O O . TYR A 1 82 ? 2.363 6.257 -13.851 1.00 89.31 82 TYR A O 1
ATOM 632 N N . SER A 1 83 ? 3.982 7.083 -12.519 1.00 82.94 83 SER A N 1
ATOM 633 C CA . SER A 1 83 ? 3.370 8.382 -12.252 1.00 82.94 83 SER A CA 1
ATOM 634 C C . SER A 1 83 ? 3.651 9.381 -13.382 1.00 82.94 83 SER A C 1
ATOM 636 O O . SER A 1 83 ? 4.816 9.635 -13.687 1.00 82.94 83 SER A O 1
ATOM 638 N N . LEU A 1 84 ? 2.611 9.959 -13.998 1.00 75.31 84 LEU A N 1
ATOM 639 C CA . LEU A 1 84 ? 2.756 10.960 -15.072 1.00 75.31 84 LEU A CA 1
ATOM 640 C C . LEU A 1 84 ? 3.125 12.355 -14.549 1.00 75.31 84 LEU A C 1
ATOM 642 O O . LEU A 1 84 ? 3.877 13.072 -15.201 1.00 75.31 84 LEU A O 1
ATOM 646 N N . ASP A 1 85 ? 2.588 12.736 -13.392 1.00 75.88 85 ASP A N 1
ATOM 647 C CA . ASP A 1 85 ? 2.828 14.023 -12.725 1.00 75.88 85 ASP A CA 1
ATOM 648 C C . ASP A 1 85 ? 3.985 13.958 -11.718 1.00 75.88 85 ASP A C 1
ATOM 650 O O . ASP A 1 85 ? 4.370 14.971 -11.135 1.00 75.88 85 ASP A O 1
ATOM 654 N N . GLY A 1 86 ? 4.544 12.762 -11.514 1.00 65.19 86 GLY A N 1
ATOM 655 C CA . GLY A 1 86 ? 5.606 12.530 -10.554 1.00 65.19 86 GLY A CA 1
ATOM 656 C C . GLY A 1 86 ? 5.162 12.759 -9.115 1.00 65.19 86 GLY A C 1
ATOM 657 O O . GLY A 1 86 ? 6.022 12.985 -8.286 1.00 65.19 86 GLY A O 1
ATOM 658 N N . THR A 1 87 ? 3.871 12.731 -8.792 1.00 67.06 87 THR A N 1
ATOM 659 C CA . THR A 1 87 ? 3.365 12.834 -7.407 1.00 67.06 87 THR A CA 1
ATOM 660 C C . THR A 1 87 ? 2.305 11.777 -7.120 1.00 67.06 87 THR A C 1
ATOM 662 O O . THR A 1 87 ? 2.157 11.336 -5.980 1.00 67.06 87 THR A O 1
ATOM 665 N N . SER A 1 88 ? 1.620 11.304 -8.160 1.00 74.56 88 SER A N 1
ATOM 666 C CA . SER A 1 88 ? 0.596 10.275 -8.077 1.00 74.56 88 SER A CA 1
ATOM 667 C C . SER A 1 88 ? 1.199 8.888 -7.872 1.00 74.56 88 SER A C 1
ATOM 669 O O . SER A 1 88 ? 2.040 8.435 -8.649 1.00 74.56 88 SER A O 1
ATOM 671 N N . MET A 1 89 ? 0.714 8.172 -6.863 1.00 85.56 89 MET A N 1
ATOM 672 C CA . MET A 1 89 ? 0.947 6.739 -6.707 1.00 85.56 89 MET A CA 1
ATOM 673 C C . MET A 1 89 ? 0.087 5.980 -7.720 1.00 85.56 89 MET A C 1
ATOM 675 O O . MET A 1 89 ? -1.136 5.945 -7.590 1.00 85.56 89 MET A O 1
ATOM 679 N N . ASN A 1 90 ? 0.710 5.348 -8.716 1.00 90.00 90 ASN A N 1
ATOM 680 C CA . ASN A 1 90 ? -0.017 4.603 -9.748 1.00 90.00 90 ASN A CA 1
ATOM 681 C C . ASN A 1 90 ? -0.308 3.154 -9.302 1.00 90.00 90 ASN A C 1
ATOM 683 O O . ASN A 1 90 ? 0.121 2.189 -9.935 1.00 90.00 90 ASN A O 1
ATOM 687 N N . CYS A 1 91 ? -1.009 3.012 -8.174 1.00 94.19 91 CYS A N 1
ATOM 688 C CA . CYS A 1 91 ? -1.579 1.753 -7.688 1.00 94.19 91 CYS A CA 1
ATOM 689 C C . CYS A 1 91 ? -3.107 1.830 -7.758 1.00 94.19 91 CYS A C 1
ATOM 691 O O . CYS A 1 91 ? -3.706 2.871 -7.488 1.00 94.19 91 CYS A O 1
ATOM 693 N N . LYS A 1 92 ? -3.745 0.714 -8.100 1.00 96.31 92 LYS A N 1
ATOM 694 C CA . LYS A 1 92 ? -5.199 0.556 -8.097 1.00 96.31 92 LYS A CA 1
ATOM 695 C C . LYS A 1 92 ? -5.714 0.392 -6.670 1.00 96.31 92 LYS A C 1
ATOM 697 O O . LYS A 1 92 ? -5.011 -0.128 -5.804 1.00 96.31 92 LYS A O 1
ATOM 702 N N . ASN A 1 93 ? -6.967 0.781 -6.448 1.00 97.25 93 ASN A N 1
ATOM 703 C CA . ASN A 1 93 ? -7.654 0.535 -5.185 1.00 97.25 93 ASN A CA 1
ATOM 704 C C . ASN A 1 93 ? -8.193 -0.897 -5.127 1.00 97.25 93 ASN A C 1
ATOM 706 O O . ASN A 1 93 ? -8.814 -1.365 -6.082 1.00 97.25 93 ASN A O 1
ATOM 710 N N . CYS A 1 94 ? -8.017 -1.554 -3.983 1.00 97.88 94 CYS A N 1
ATOM 711 C CA . CYS A 1 94 ? -8.766 -2.751 -3.615 1.00 97.88 94 CYS A CA 1
ATOM 712 C C . CYS A 1 94 ? -10.278 -2.468 -3.605 1.00 97.88 94 CYS A C 1
ATOM 714 O O . CYS A 1 94 ? -10.706 -1.330 -3.409 1.00 97.88 94 CYS A O 1
ATOM 716 N N . THR A 1 95 ? -11.093 -3.509 -3.781 1.00 97.75 95 THR A N 1
ATOM 717 C CA . THR A 1 95 ? -12.550 -3.397 -3.629 1.00 97.75 95 THR A CA 1
ATOM 718 C C . THR A 1 95 ? -12.926 -3.035 -2.193 1.00 97.75 95 THR A C 1
ATOM 720 O O . THR A 1 95 ? -12.169 -3.314 -1.257 1.00 97.75 95 THR A O 1
ATOM 723 N N . GLU A 1 96 ? -14.103 -2.438 -2.009 1.00 98.25 96 GLU A N 1
ATOM 724 C CA . GLU A 1 96 ? -14.615 -2.087 -0.681 1.00 98.25 96 GLU A CA 1
ATOM 725 C C . GLU A 1 96 ? -14.566 -3.279 0.283 1.00 98.25 96 GLU A C 1
ATOM 727 O O . GLU A 1 96 ? -14.781 -4.433 -0.099 1.00 98.25 96 GLU A O 1
ATOM 732 N N . GLY A 1 97 ? -14.191 -3.001 1.532 1.00 97.62 97 GLY A N 1
ATOM 733 C CA . GLY A 1 97 ? -14.063 -4.028 2.561 1.00 97.62 97 GLY A CA 1
ATOM 734 C C . GLY A 1 97 ? -12.890 -4.989 2.368 1.00 97.62 97 GLY A C 1
ATOM 735 O O . GLY A 1 97 ? -12.887 -6.060 2.981 1.00 97.62 97 GLY A O 1
ATOM 736 N N . THR A 1 98 ? -11.890 -4.631 1.554 1.00 98.25 98 THR A N 1
ATOM 737 C CA . THR A 1 98 ? -10.665 -5.423 1.378 1.00 98.25 98 THR A CA 1
ATOM 738 C C . THR A 1 98 ? -9.390 -4.573 1.416 1.00 98.25 98 THR A C 1
ATOM 740 O O . THR A 1 98 ? -9.406 -3.380 1.111 1.00 98.25 98 THR A O 1
ATOM 743 N N . PHE A 1 99 ? -8.270 -5.181 1.810 1.00 98.00 99 PHE A N 1
ATOM 744 C CA . PHE A 1 99 ? -6.973 -4.518 1.964 1.00 98.00 99 PHE A CA 1
ATOM 745 C C . PHE A 1 99 ? -5.798 -5.496 1.792 1.00 98.00 99 PHE A C 1
ATOM 747 O O . PHE A 1 99 ? -5.940 -6.704 1.948 1.00 98.00 99 PHE A O 1
ATOM 754 N N . VAL A 1 100 ? -4.607 -4.975 1.528 1.00 97.94 100 VAL A N 1
ATOM 755 C CA . VAL A 1 100 ? -3.330 -5.689 1.489 1.00 97.94 100 VAL A CA 1
ATOM 756 C C . VAL A 1 100 ? -2.560 -5.390 2.773 1.00 97.94 100 VAL A C 1
ATOM 758 O O . VAL A 1 100 ? -2.172 -4.247 3.026 1.00 97.94 100 VAL A O 1
ATOM 761 N N . ARG A 1 101 ? -2.321 -6.415 3.598 1.00 95.06 101 ARG A N 1
ATOM 762 C CA . ARG A 1 101 ? -1.636 -6.245 4.888 1.00 95.06 101 ARG A CA 1
ATOM 763 C C . ARG A 1 101 ? -0.178 -5.852 4.723 1.00 95.06 101 ARG A C 1
ATOM 765 O O . ARG A 1 101 ? 0.231 -4.925 5.403 1.00 95.06 101 ARG A O 1
ATOM 772 N N . ASP A 1 102 ? 0.578 -6.518 3.857 1.00 93.88 102 ASP A N 1
ATOM 773 C CA . ASP A 1 102 ? 2.046 -6.387 3.797 1.00 93.88 102 ASP A CA 1
ATOM 774 C C . ASP A 1 102 ? 2.532 -5.437 2.688 1.00 93.88 102 ASP A C 1
ATOM 776 O O . ASP A 1 102 ? 3.725 -5.184 2.547 1.00 93.88 102 ASP A O 1
ATOM 780 N N . GLY A 1 103 ? 1.597 -4.840 1.942 1.00 94.62 103 GLY A N 1
ATOM 781 C CA . GLY A 1 103 ? 1.891 -4.024 0.766 1.00 94.62 103 GLY A CA 1
ATOM 782 C C . GLY A 1 103 ? 2.276 -4.884 -0.437 1.00 94.62 103 GLY A C 1
ATOM 783 O O . GLY A 1 103 ? 2.090 -6.100 -0.438 1.00 94.62 103 GLY A O 1
ATOM 784 N N . SER A 1 104 ? 2.785 -4.243 -1.487 1.00 96.12 104 SER A N 1
ATOM 785 C CA . SER A 1 104 ? 3.174 -4.884 -2.752 1.00 96.12 104 SER A CA 1
ATOM 786 C C . SER A 1 104 ? 2.081 -5.770 -3.370 1.00 96.12 104 SER A C 1
ATOM 788 O O . SER A 1 104 ? 2.390 -6.799 -3.972 1.00 96.12 104 SER A O 1
ATOM 790 N N . GLY A 1 105 ? 0.802 -5.410 -3.207 1.00 97.19 105 GLY A N 1
ATOM 791 C CA . GLY A 1 105 ? -0.316 -6.202 -3.726 1.00 97.19 105 GLY A CA 1
ATOM 792 C C . GLY A 1 105 ? -0.201 -6.377 -5.237 1.00 97.19 105 GLY A C 1
ATOM 793 O O . GLY A 1 105 ? -0.231 -5.391 -5.965 1.00 97.19 105 GLY A O 1
ATOM 794 N N . LYS A 1 106 ? -0.047 -7.612 -5.716 1.00 96.12 106 LYS A N 1
ATOM 795 C CA . LYS A 1 106 ? 0.281 -7.899 -7.124 1.00 96.12 106 LYS A CA 1
ATOM 796 C C . LYS A 1 106 ? -0.939 -7.989 -8.025 1.00 96.12 106 LYS A C 1
ATOM 798 O O . LYS A 1 106 ? -0.809 -7.944 -9.236 1.00 96.12 106 LYS A O 1
ATOM 803 N N . ASP A 1 107 ? -2.109 -8.171 -7.436 1.00 96.06 107 ASP A N 1
ATOM 804 C CA . ASP A 1 107 ? -3.359 -8.424 -8.136 1.00 96.06 107 ASP A CA 1
ATOM 805 C C . ASP A 1 107 ? -4.541 -8.223 -7.171 1.00 96.06 107 ASP A C 1
ATOM 807 O O . ASP A 1 107 ? -4.330 -8.088 -5.958 1.00 96.06 107 ASP A O 1
ATOM 811 N N . PRO A 1 108 ? -5.792 -8.234 -7.665 1.00 96.75 108 PRO A N 1
ATOM 812 C CA . PRO A 1 108 ? -6.965 -8.128 -6.801 1.00 96.75 108 PRO A CA 1
ATOM 813 C C . PRO A 1 108 ? -7.072 -9.223 -5.724 1.00 96.75 108 PRO A C 1
ATOM 815 O O . PRO A 1 108 ? -7.665 -8.982 -4.677 1.00 96.75 108 PRO A O 1
ATOM 818 N N . LEU A 1 109 ? -6.491 -10.413 -5.925 1.00 96.62 109 LEU A N 1
ATOM 819 C CA . LEU A 1 109 ? -6.519 -11.511 -4.942 1.00 96.62 109 LEU A CA 1
ATOM 820 C C . LEU A 1 109 ? -5.560 -11.270 -3.768 1.00 96.62 109 LEU A C 1
ATOM 822 O O . LEU A 1 109 ? -5.681 -11.910 -2.713 1.00 96.62 109 LEU A O 1
ATOM 826 N N . SER A 1 110 ? -4.617 -10.342 -3.929 1.00 97.44 110 SER A N 1
ATOM 827 C CA . SER A 1 110 ? -3.784 -9.832 -2.839 1.00 97.44 110 SER A CA 1
ATOM 828 C C . SER A 1 110 ? -4.618 -9.068 -1.803 1.00 97.44 110 SER A C 1
ATOM 830 O O . SER A 1 110 ? -4.254 -9.061 -0.626 1.00 97.44 110 SER A O 1
ATOM 832 N N . CYS A 1 111 ? -5.750 -8.477 -2.206 1.00 98.19 111 CYS A N 1
ATOM 833 C CA . CYS A 1 111 ? -6.683 -7.805 -1.306 1.00 98.19 111 CYS A CA 1
ATOM 834 C C . CYS A 1 111 ? -7.460 -8.845 -0.481 1.00 98.19 111 CYS A C 1
ATOM 836 O O . CYS A 1 111 ? -8.223 -9.658 -1.003 1.00 98.19 111 CYS A O 1
ATOM 838 N N . LYS A 1 112 ? -7.257 -8.834 0.835 1.00 97.81 112 LYS A N 1
ATOM 839 C CA . LYS A 1 112 ? -7.928 -9.705 1.802 1.00 97.81 112 LYS A CA 1
ATOM 840 C C . LYS A 1 112 ? -9.076 -8.975 2.475 1.00 97.81 112 LYS A C 1
ATOM 842 O O . LYS A 1 112 ? -9.028 -7.764 2.660 1.00 97.81 112 LYS A O 1
ATOM 847 N N . VAL A 1 113 ? -10.107 -9.730 2.840 1.00 97.88 113 VAL A N 1
ATOM 848 C CA . VAL A 1 113 ? -11.300 -9.199 3.506 1.00 97.88 113 VAL A CA 1
ATOM 849 C C . VAL A 1 113 ? -10.916 -8.517 4.813 1.00 97.88 113 VAL A C 1
ATOM 851 O O . VAL A 1 113 ? -10.094 -9.025 5.578 1.00 97.88 113 VAL A O 1
ATOM 854 N N . CYS A 1 114 ? -11.531 -7.368 5.069 1.00 97.88 114 CYS A N 1
ATOM 855 C CA . CYS A 1 114 ? -11.285 -6.612 6.276 1.00 97.88 114 CYS A CA 1
ATOM 856 C C . CYS A 1 114 ? -11.767 -7.365 7.530 1.00 97.88 114 CYS A C 1
ATOM 858 O O . CYS A 1 114 ? -12.822 -8.017 7.498 1.00 97.88 114 CYS A O 1
ATOM 860 N N . PRO A 1 115 ? -11.003 -7.298 8.635 1.00 97.31 115 PRO A N 1
ATOM 861 C CA . PRO A 1 115 ? -11.298 -8.052 9.848 1.00 97.31 115 PRO A CA 1
ATOM 862 C C . PRO A 1 115 ? -12.644 -7.688 10.493 1.00 97.31 115 PRO A C 1
ATOM 864 O O . PRO A 1 115 ? -13.274 -6.680 10.176 1.00 97.31 115 PRO A O 1
ATOM 867 N N . THR A 1 116 ? -13.095 -8.500 11.446 1.00 97.69 116 THR A N 1
ATOM 868 C CA . THR A 1 116 ? -14.325 -8.236 12.210 1.00 97.69 116 THR A CA 1
ATOM 869 C C . THR A 1 116 ? -14.275 -6.880 12.925 1.00 97.69 116 THR A C 1
ATOM 871 O O . THR A 1 116 ? -13.212 -6.438 13.353 1.00 97.69 116 THR A O 1
ATOM 874 N N . GLY A 1 117 ? -15.431 -6.219 13.047 1.00 96.69 117 GLY A N 1
ATOM 875 C CA . GLY A 1 117 ? -15.551 -4.902 13.683 1.00 96.69 117 GLY A CA 1
ATOM 876 C C . GLY A 1 117 ? -15.150 -3.724 12.787 1.00 96.69 117 GLY A C 1
ATOM 877 O O . GLY A 1 117 ? -15.205 -2.584 13.237 1.00 96.69 117 GLY A O 1
ATOM 878 N N . THR A 1 118 ? -14.770 -3.976 11.529 1.00 97.44 118 THR A N 1
ATOM 879 C CA . THR A 1 118 ? -14.454 -2.936 10.537 1.00 97.44 118 THR A CA 1
ATOM 880 C C . THR A 1 118 ? -15.631 -2.636 9.606 1.00 97.44 118 THR A C 1
ATOM 882 O O . THR A 1 118 ? -16.502 -3.482 9.378 1.00 97.44 118 THR A O 1
ATOM 885 N N . ASN A 1 119 ? -15.642 -1.429 9.040 1.00 96.06 119 ASN A N 1
ATOM 886 C CA . ASN A 1 119 ? -16.540 -1.027 7.969 1.00 96.06 119 ASN A CA 1
ATOM 887 C C . ASN A 1 119 ? -16.110 -1.680 6.644 1.00 96.06 119 ASN A C 1
ATOM 889 O O . ASN A 1 119 ? -15.006 -1.447 6.151 1.00 96.06 119 ASN A O 1
ATOM 893 N N . LYS A 1 120 ? -17.004 -2.487 6.063 1.00 96.12 120 LYS A N 1
ATOM 894 C CA . LYS A 1 120 ? -16.777 -3.211 4.801 1.00 96.12 120 LYS A CA 1
ATOM 895 C C . LYS A 1 120 ? -17.397 -2.534 3.575 1.00 96.12 120 LYS A C 1
ATOM 897 O O . LYS A 1 120 ? -17.209 -3.025 2.471 1.00 96.12 120 LYS A O 1
ATOM 902 N N . ASN A 1 121 ? -18.086 -1.412 3.762 1.00 96.62 121 ASN A N 1
ATOM 903 C CA . ASN A 1 121 ? -18.761 -0.653 2.703 1.00 96.62 121 ASN A CA 1
ATOM 904 C C . ASN A 1 121 ? -17.916 0.543 2.233 1.00 96.62 121 ASN A C 1
ATOM 906 O O . ASN A 1 121 ? -18.445 1.543 1.762 1.00 96.62 121 ASN A O 1
ATOM 910 N N . GLY A 1 122 ? -16.607 0.506 2.480 1.00 94.94 122 GLY A N 1
ATOM 911 C CA . GLY A 1 122 ? -15.699 1.599 2.166 1.00 94.94 122 GLY A CA 1
ATOM 912 C C . GLY A 1 122 ? -14.343 1.092 1.706 1.00 94.94 122 GLY A C 1
ATOM 913 O O . GLY A 1 122 ? -13.956 -0.055 1.957 1.00 94.94 122 GLY A O 1
ATOM 914 N N . LEU A 1 123 ? -13.614 1.967 1.018 1.00 97.00 123 LEU A N 1
ATOM 915 C CA . LEU A 1 123 ? -12.238 1.711 0.614 1.00 97.00 123 LEU A CA 1
ATOM 916 C C . LEU A 1 123 ? -11.311 1.777 1.828 1.00 97.00 123 LEU A C 1
ATOM 918 O O . LEU A 1 123 ? -11.395 2.684 2.651 1.00 97.00 123 LEU A O 1
ATOM 922 N N . ALA A 1 124 ? -10.378 0.833 1.901 1.00 95.75 124 ALA A N 1
ATOM 923 C CA . ALA A 1 124 ? -9.466 0.712 3.030 1.00 95.75 124 ALA A CA 1
ATOM 924 C C . ALA A 1 124 ? -8.387 1.823 3.056 1.00 95.75 124 ALA A C 1
ATOM 926 O O . ALA A 1 124 ? -7.894 2.190 4.117 1.00 95.75 124 ALA A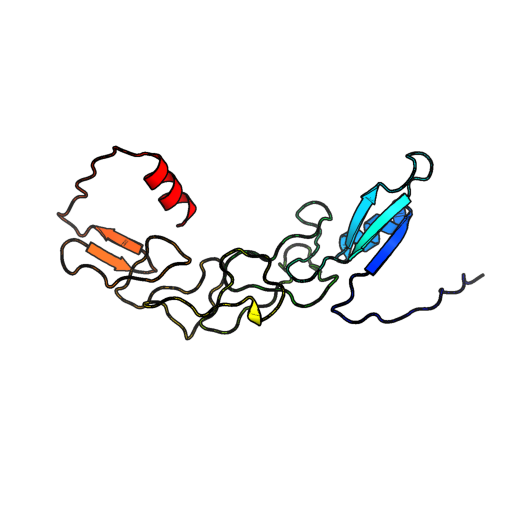 O 1
ATOM 927 N N . GLY A 1 125 ? -8.000 2.381 1.902 1.00 94.44 125 GLY A N 1
ATOM 928 C CA . GLY A 1 125 ? -6.989 3.447 1.823 1.00 94.44 125 GLY A CA 1
ATOM 929 C C . GLY A 1 125 ? -5.672 3.102 2.541 1.00 94.44 125 GLY A C 1
ATOM 930 O O . GLY A 1 125 ? -5.340 1.936 2.732 1.00 94.44 125 GLY A O 1
ATOM 931 N N . PHE A 1 126 ? -4.899 4.099 2.977 1.00 92.88 126 PHE A N 1
ATOM 932 C CA . PHE A 1 126 ? -3.582 3.868 3.606 1.00 92.88 126 PHE A CA 1
ATOM 933 C C . PHE A 1 126 ? -3.644 3.283 5.026 1.00 92.88 126 PHE A C 1
ATOM 935 O O . PHE A 1 126 ? -2.683 2.664 5.480 1.00 92.88 126 PHE A O 1
ATOM 942 N N . ARG A 1 127 ? -4.760 3.473 5.742 1.00 90.50 127 ARG A N 1
ATOM 943 C CA . ARG A 1 127 ? -4.939 3.016 7.135 1.00 90.50 127 ARG A CA 1
ATOM 944 C C . ARG A 1 127 ? -5.704 1.690 7.240 1.00 90.50 127 ARG A C 1
ATOM 946 O O . ARG A 1 127 ? -6.111 1.308 8.335 1.00 90.50 127 ARG A O 1
ATOM 953 N N . ALA A 1 128 ? -5.882 1.005 6.111 1.00 92.88 128 ALA A N 1
ATOM 954 C CA . ALA A 1 128 ? -6.808 -0.109 5.944 1.00 92.88 128 ALA A CA 1
ATOM 955 C C . ALA A 1 128 ? -8.243 0.215 6.436 1.00 92.88 128 ALA A C 1
ATOM 957 O O . ALA A 1 128 ? -8.566 1.364 6.729 1.00 92.88 128 ALA A O 1
ATOM 958 N N . CYS A 1 129 ? -9.140 -0.774 6.477 1.00 96.06 129 CYS A N 1
ATOM 959 C CA . CYS A 1 129 ? -10.545 -0.518 6.800 1.00 96.06 129 CYS A CA 1
ATOM 960 C C . CYS A 1 129 ? -10.723 0.088 8.197 1.00 96.06 129 CYS A C 1
ATOM 962 O O . CYS A 1 129 ? -10.228 -0.464 9.179 1.00 96.06 129 CYS A O 1
ATOM 964 N N . SER A 1 130 ? -11.471 1.188 8.274 1.00 95.44 130 SER A N 1
ATOM 965 C CA . SER A 1 130 ? -11.856 1.833 9.532 1.00 95.44 130 SER A CA 1
ATOM 966 C C . SER A 1 130 ? -12.755 0.935 10.380 1.00 95.44 130 SER A C 1
ATOM 968 O O . SER A 1 130 ? -13.469 0.076 9.858 1.00 95.44 130 SER A O 1
ATOM 970 N N . CYS A 1 131 ? -12.747 1.145 11.689 1.00 96.50 131 CYS A N 1
ATOM 971 C CA . CYS A 1 131 ? -13.659 0.508 12.623 1.00 96.50 131 CYS A CA 1
ATOM 972 C C . CYS A 1 131 ? -15.101 0.988 12.422 1.00 96.50 131 CYS A C 1
ATOM 974 O O . CYS A 1 131 ? -15.352 2.085 11.923 1.00 96.50 131 CYS A O 1
ATOM 976 N N . LEU A 1 132 ? -16.054 0.146 12.821 1.00 96.69 132 LEU A N 1
ATOM 977 C CA . LEU A 1 132 ? -17.446 0.552 12.992 1.00 96.69 132 LEU A CA 1
ATOM 978 C C . LEU A 1 132 ? -17.569 1.576 14.132 1.00 96.69 132 LEU A C 1
ATOM 980 O O . LEU A 1 132 ? -16.688 1.690 14.988 1.00 96.69 132 LEU A O 1
ATOM 984 N N . ASP A 1 133 ? -18.690 2.294 14.168 1.00 94.62 133 ASP A N 1
ATOM 985 C CA . ASP A 1 133 ? -18.987 3.203 15.273 1.00 94.62 133 ASP A CA 1
ATOM 986 C C . ASP A 1 133 ? -18.979 2.458 16.610 1.00 94.62 133 ASP A C 1
ATOM 988 O O . ASP A 1 133 ? -19.503 1.350 16.724 1.00 94.62 133 ASP A O 1
ATOM 992 N N . ASN A 1 134 ? -18.393 3.085 17.633 1.00 94.62 134 ASN A N 1
ATOM 993 C CA . ASN A 1 134 ? -18.202 2.501 18.962 1.00 94.62 134 ASN A CA 1
ATOM 994 C C . ASN A 1 134 ? -17.304 1.243 18.985 1.00 94.62 134 ASN A C 1
ATOM 996 O O . ASN A 1 134 ? -17.407 0.418 19.893 1.00 94.62 134 ASN A O 1
ATOM 1000 N N . TYR A 1 135 ? -16.405 1.093 18.009 1.00 96.50 135 TYR A N 1
ATOM 1001 C CA . TYR A 1 135 ? -15.321 0.111 18.029 1.00 96.50 135 TYR A CA 1
ATOM 1002 C C . TYR A 1 135 ? -13.955 0.812 18.043 1.00 96.50 135 TYR A C 1
ATOM 1004 O O . TYR A 1 135 ? -13.813 1.956 17.607 1.00 96.50 135 TYR A O 1
ATOM 1012 N N . PHE A 1 136 ? -12.933 0.114 18.533 1.00 94.88 136 PHE A N 1
ATOM 1013 C CA . PHE A 1 136 ? -11.544 0.574 18.534 1.00 94.88 136 PHE A CA 1
ATOM 1014 C C . PHE A 1 136 ? -10.596 -0.544 18.107 1.00 94.88 136 PHE A C 1
ATOM 1016 O O . PHE A 1 136 ? -10.958 -1.719 18.101 1.00 94.88 136 PHE A O 1
ATOM 1023 N N . ARG A 1 137 ? -9.356 -0.193 17.776 1.00 93.25 137 ARG A N 1
ATOM 1024 C CA . ARG A 1 137 ? -8.289 -1.159 17.493 1.00 93.25 137 ARG A CA 1
ATOM 1025 C C . ARG A 1 137 ? -6.948 -0.657 18.009 1.00 93.25 137 ARG A C 1
ATOM 1027 O O . ARG A 1 137 ? -6.777 0.522 18.304 1.00 93.25 137 ARG A O 1
ATOM 1034 N N . ARG A 1 138 ? -5.992 -1.578 18.115 1.00 88.75 138 ARG A N 1
ATOM 1035 C CA . ARG A 1 138 ? -4.597 -1.293 18.503 1.00 88.75 138 ARG A CA 1
ATOM 1036 C C . ARG A 1 138 ? -3.607 -1.466 17.354 1.00 88.75 138 ARG A C 1
ATOM 1038 O O . ARG A 1 138 ? -2.471 -1.029 17.466 1.00 88.75 138 ARG A O 1
ATOM 1045 N N . ASP A 1 139 ? -4.044 -2.108 16.278 1.00 90.44 139 ASP A N 1
ATOM 1046 C CA . ASP A 1 139 ? -3.281 -2.301 15.053 1.00 90.44 139 ASP A CA 1
ATOM 1047 C C . ASP A 1 139 ? -4.215 -2.034 13.874 1.00 90.44 139 ASP A C 1
ATOM 1049 O O . ASP A 1 139 ? -5.318 -2.587 13.793 1.00 90.44 139 ASP A O 1
ATOM 1053 N N . ARG A 1 140 ? -3.786 -1.159 12.961 1.00 91.00 140 ARG A N 1
ATOM 1054 C CA . ARG A 1 140 ? -4.591 -0.748 11.809 1.00 91.00 140 ARG A CA 1
ATOM 1055 C C . ARG A 1 140 ? -4.860 -1.862 10.786 1.00 91.00 140 ARG A C 1
ATOM 1057 O O . ARG A 1 140 ? -5.585 -1.633 9.828 1.00 91.00 140 ARG A O 1
ATOM 1064 N N . PHE A 1 141 ? -4.295 -3.053 10.934 1.00 93.56 141 PHE A N 1
ATOM 1065 C CA . PHE A 1 141 ? -4.546 -4.195 10.050 1.00 93.56 141 PHE A CA 1
ATOM 1066 C C . PHE A 1 141 ? -5.250 -5.363 10.747 1.00 93.56 141 PHE A C 1
ATOM 1068 O O . PHE A 1 141 ? -5.443 -6.406 10.112 1.00 93.56 141 PHE A O 1
ATOM 1075 N N . ASP A 1 142 ? -5.623 -5.213 12.019 1.00 93.12 142 ASP A N 1
ATOM 1076 C CA . ASP A 1 142 ? -6.336 -6.225 12.801 1.00 93.12 142 ASP A CA 1
ATOM 1077 C C . ASP A 1 142 ? -7.827 -5.901 12.981 1.00 93.12 142 ASP A C 1
ATOM 1079 O O . ASP A 1 142 ? -8.357 -4.910 12.472 1.00 93.12 142 ASP A O 1
ATOM 1083 N N . LYS A 1 143 ? -8.523 -6.814 13.670 1.00 95.88 143 LYS A N 1
ATOM 1084 C CA . LYS A 1 143 ? -9.918 -6.652 14.091 1.00 95.88 143 LYS A CA 1
ATOM 1085 C C . LYS A 1 143 ? -10.101 -5.413 14.959 1.00 95.88 143 LYS A C 1
ATOM 1087 O O . LYS A 1 143 ? -9.220 -5.049 15.736 1.00 95.88 143 LYS A O 1
ATOM 1092 N N . CYS A 1 144 ? -11.292 -4.837 14.868 1.00 96.88 144 CYS A N 1
ATOM 1093 C CA . CYS A 1 144 ? -11.746 -3.882 15.859 1.00 96.88 144 CYS A CA 1
ATOM 1094 C C . CYS A 1 144 ? -12.544 -4.597 16.945 1.00 96.88 144 CYS A C 1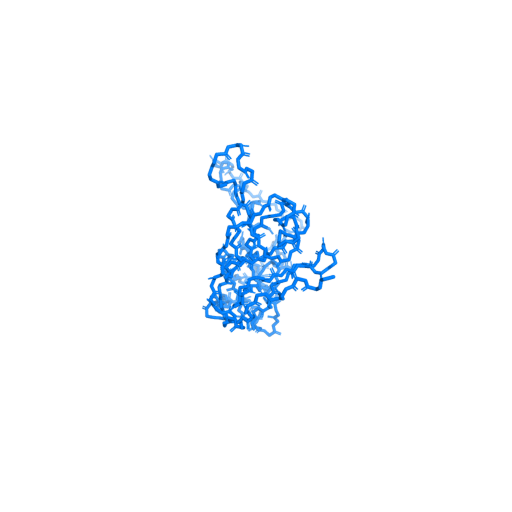
ATOM 1096 O O . CYS A 1 144 ? -13.280 -5.556 16.692 1.00 96.88 144 CYS A O 1
ATOM 1098 N N . GLU A 1 145 ? -12.406 -4.099 18.160 1.00 96.25 145 GLU A N 1
ATOM 1099 C CA . GLU A 1 145 ? -13.075 -4.581 19.356 1.00 96.25 145 GLU A CA 1
ATOM 1100 C C . GLU A 1 145 ? -14.134 -3.566 19.777 1.00 96.25 145 GLU A C 1
ATOM 1102 O O . GLU A 1 145 ? -13.990 -2.366 19.536 1.00 96.25 145 GLU A O 1
ATOM 1107 N N . LEU A 1 146 ? -15.227 -4.056 20.366 1.00 96.38 146 LEU A N 1
ATOM 1108 C CA . LEU A 1 146 ? -16.285 -3.189 20.871 1.00 96.38 146 LEU A CA 1
ATOM 1109 C C . LEU A 1 146 ? -15.709 -2.280 21.962 1.00 96.38 146 LEU A C 1
ATOM 1111 O O . LEU A 1 146 ? -14.936 -2.743 22.803 1.00 96.38 146 LEU A O 1
ATOM 1115 N N . CYS A 1 147 ? -16.089 -1.005 21.957 1.00 95.19 147 CYS A N 1
ATOM 1116 C CA . CYS A 1 147 ? -15.626 -0.070 22.970 1.00 95.19 147 CYS A CA 1
ATOM 1117 C C . CYS A 1 147 ? -16.041 -0.536 24.376 1.00 95.19 147 CYS A C 1
ATOM 1119 O O . CYS A 1 147 ? -17.218 -0.860 24.579 1.00 95.19 147 CYS A O 1
ATOM 1121 N N . PRO A 1 148 ? -15.116 -0.562 25.353 1.00 93.38 148 PRO A N 1
ATOM 1122 C CA . PRO A 1 148 ? -15.471 -0.808 26.743 1.00 93.38 148 PRO A CA 1
ATOM 1123 C C . PRO A 1 148 ? -16.489 0.229 27.236 1.00 93.38 148 PRO A C 1
ATOM 1125 O O . PRO A 1 148 ? -16.427 1.398 26.868 1.00 93.38 148 PRO A O 1
ATOM 1128 N N . GLN A 1 149 ? -17.442 -0.207 28.061 1.00 85.19 149 GLN A N 1
ATOM 1129 C CA . GLN A 1 149 ? -18.561 0.642 28.487 1.00 85.19 149 GLN A CA 1
ATOM 1130 C C . GLN A 1 149 ? -18.168 1.693 29.532 1.00 85.19 149 GLN A C 1
ATOM 1132 O O . GLN A 1 149 ? -18.833 2.721 29.638 1.00 85.19 149 GLN A O 1
ATOM 1137 N N . GLU A 1 150 ? -17.114 1.444 30.309 1.00 88.69 150 GLU A N 1
ATOM 1138 C CA . GLU A 1 150 ? -16.730 2.284 31.440 1.00 88.69 150 GLU A CA 1
ATOM 1139 C C . GLU A 1 150 ? -15.375 2.951 31.201 1.00 88.69 150 GLU A C 1
ATOM 1141 O O . GLU A 1 150 ? -14.407 2.321 30.773 1.00 88.69 150 GLU A O 1
ATOM 1146 N N . GLY A 1 151 ? -15.316 4.250 31.487 1.00 87.00 151 GLY A N 1
ATOM 1147 C CA . GLY A 1 151 ? -14.072 5.009 31.545 1.00 87.00 151 GLY A CA 1
ATOM 1148 C C . GLY A 1 151 ? -13.385 5.323 30.226 1.00 87.00 151 GLY A C 1
ATOM 1149 O O . GLY A 1 151 ? -12.314 5.932 30.245 1.00 87.00 151 GLY A O 1
ATOM 1150 N N . VAL A 1 152 ? -13.981 4.958 29.090 1.00 91.44 152 VAL A N 1
ATOM 1151 C CA . VAL A 1 152 ? -13.414 5.206 27.763 1.00 91.44 152 VAL A CA 1
ATOM 1152 C C . VAL A 1 152 ? -14.472 5.608 26.738 1.00 91.44 152 VAL A C 1
ATOM 1154 O O . VAL A 1 152 ? -15.660 5.324 26.878 1.00 91.44 152 VAL A O 1
ATOM 1157 N N . HIS A 1 153 ? -14.017 6.266 25.678 1.00 91.94 153 HIS A N 1
ATOM 1158 C CA . HIS A 1 153 ? -14.807 6.629 24.511 1.00 91.94 153 HIS A CA 1
ATOM 1159 C C . HIS A 1 153 ? -14.028 6.270 23.250 1.00 91.94 153 HIS A C 1
ATOM 1161 O O . HIS A 1 153 ? -12.856 6.633 23.120 1.00 91.94 153 HIS A O 1
ATOM 1167 N N . CYS A 1 154 ? -14.674 5.580 22.311 1.00 93.31 154 CYS A N 1
ATOM 1168 C CA . CYS A 1 154 ? -14.030 5.133 21.083 1.00 93.31 154 CYS A CA 1
ATOM 1169 C C . CYS A 1 154 ? -14.565 5.886 19.868 1.00 93.31 154 CYS A C 1
ATOM 1171 O O . CYS A 1 154 ? -15.776 5.959 19.655 1.00 93.31 154 CYS A O 1
ATOM 1173 N N . LYS A 1 155 ? -13.658 6.454 19.071 1.00 91.12 155 LYS A N 1
ATOM 1174 C CA . LYS A 1 155 ? -13.988 7.217 17.864 1.00 91.12 155 LYS A CA 1
ATOM 1175 C C . LYS A 1 155 ? -12.842 7.143 16.860 1.00 91.12 155 LYS A C 1
ATOM 1177 O O . LYS A 1 155 ? -11.679 7.239 17.245 1.00 91.12 155 LYS A O 1
ATOM 1182 N N . ASN A 1 156 ? -13.178 7.048 15.572 1.00 89.81 156 ASN A N 1
ATOM 1183 C CA . ASN A 1 156 ? -12.216 7.029 14.463 1.00 89.81 156 ASN A CA 1
ATOM 1184 C C . ASN A 1 156 ? -11.116 5.964 14.635 1.00 89.81 156 ASN A C 1
ATOM 1186 O O . ASN A 1 156 ? -9.955 6.253 14.381 1.00 89.81 156 ASN A O 1
ATOM 1190 N N . ASP A 1 157 ? -11.471 4.758 15.084 1.00 92.38 157 ASP A N 1
ATOM 1191 C CA . ASP A 1 157 ? -10.567 3.626 15.367 1.00 92.38 157 ASP A CA 1
ATOM 1192 C C . ASP A 1 157 ? -9.816 3.690 16.708 1.00 92.38 157 ASP A C 1
ATOM 1194 O O . ASP A 1 157 ? -9.226 2.689 17.121 1.00 92.38 157 ASP A O 1
ATOM 1198 N N . TYR A 1 158 ? -9.846 4.828 17.403 1.00 90.19 158 TYR A N 1
ATOM 1199 C CA . TYR A 1 158 ? -9.085 5.046 18.633 1.00 90.19 158 TYR A CA 1
ATOM 1200 C C . TYR A 1 158 ? -9.958 4.924 19.875 1.00 90.19 158 TYR A C 1
ATOM 1202 O O . TYR A 1 158 ? -11.139 5.259 19.850 1.00 90.19 158 TYR A O 1
ATOM 1210 N N . MET A 1 159 ? -9.337 4.518 20.980 1.00 91.25 159 MET A N 1
ATOM 1211 C CA . MET A 1 159 ? -9.919 4.535 22.319 1.00 91.25 159 MET A CA 1
ATOM 1212 C C . MET A 1 159 ? -9.255 5.643 23.140 1.00 91.25 159 MET A C 1
ATOM 1214 O O . MET A 1 159 ? -8.034 5.654 23.299 1.00 91.25 159 MET A O 1
ATOM 1218 N N . ALA A 1 160 ? -10.060 6.557 23.671 1.00 89.06 160 ALA A N 1
ATOM 1219 C CA . ALA A 1 160 ? -9.628 7.628 24.559 1.00 89.06 160 ALA A CA 1
ATOM 1220 C C . ALA A 1 160 ? -10.215 7.429 25.958 1.00 89.06 160 ALA A C 1
ATOM 1222 O O . ALA A 1 160 ? -11.326 6.928 26.105 1.00 89.06 160 ALA A O 1
ATOM 1223 N N . ILE A 1 161 ? -9.477 7.844 26.983 1.00 88.31 161 ILE A N 1
ATOM 1224 C CA . ILE A 1 161 ? -9.962 7.852 28.365 1.00 88.31 161 ILE A CA 1
ATOM 1225 C C . ILE A 1 161 ? -11.039 8.926 28.550 1.00 88.31 161 ILE A C 1
ATOM 1227 O O . ILE A 1 161 ? -10.897 10.048 28.062 1.00 88.31 161 ILE A O 1
ATOM 1231 N N . GLY A 1 162 ? -12.096 8.582 29.284 1.00 86.38 162 GLY A N 1
ATOM 1232 C CA . GLY A 1 162 ? -13.137 9.507 29.719 1.00 86.38 162 GLY A CA 1
ATOM 1233 C C . GLY A 1 162 ? -12.693 10.393 30.887 1.00 86.38 162 GLY A C 1
ATOM 1234 O O . GLY A 1 162 ? -11.786 10.065 31.651 1.00 86.38 162 GLY A O 1
ATOM 1235 N N . GLN A 1 163 ? -13.348 11.539 31.054 1.00 86.44 163 GLN A N 1
ATOM 1236 C CA . GLN A 1 163 ? -13.030 12.469 32.138 1.00 86.44 163 GLN A CA 1
ATOM 1237 C C . GLN A 1 163 ? -13.142 11.789 33.516 1.00 86.44 163 GLN A C 1
ATOM 1239 O O . GLN A 1 163 ? -14.133 11.126 33.804 1.00 86.44 163 GLN A O 1
ATOM 1244 N N . GLY A 1 164 ? -12.131 11.972 34.373 1.00 85.06 164 GLY A N 1
ATOM 1245 C CA . GLY A 1 164 ? -12.081 11.379 35.719 1.00 85.06 164 GLY A CA 1
ATOM 1246 C C . GLY A 1 164 ? -11.450 9.984 35.790 1.00 85.06 164 GLY A C 1
ATOM 1247 O O . GLY A 1 164 ? -11.201 9.493 36.888 1.00 85.06 164 GLY A O 1
ATOM 1248 N N . TYR A 1 165 ? -11.131 9.377 34.646 1.00 84.88 165 TYR A N 1
ATOM 1249 C CA . TYR A 1 165 ? -10.429 8.099 34.560 1.00 84.88 165 TYR A CA 1
ATOM 1250 C C . TYR A 1 165 ? -8.948 8.318 34.237 1.00 84.88 165 TYR A C 1
ATOM 1252 O O . TYR A 1 165 ? -8.540 9.369 33.741 1.00 84.88 165 TYR A O 1
ATOM 1260 N N . TYR A 1 166 ? -8.119 7.325 34.541 1.00 82.25 166 TYR A N 1
ATOM 1261 C CA . TYR A 1 166 ? -6.678 7.369 34.314 1.00 82.25 166 TYR A CA 1
ATOM 1262 C C . TYR A 1 166 ? -6.163 5.974 33.977 1.00 82.25 166 TYR A C 1
ATOM 1264 O O . TYR A 1 166 ? -6.671 4.965 34.465 1.00 82.25 166 TYR A O 1
ATOM 1272 N N . TRP A 1 167 ? -5.139 5.913 33.128 1.00 76.69 167 TRP A N 1
ATOM 1273 C CA . TRP A 1 167 ? -4.474 4.654 32.834 1.00 76.69 167 TRP A CA 1
ATOM 1274 C C . TRP A 1 167 ? -3.633 4.225 34.036 1.00 76.69 167 TRP A C 1
ATOM 1276 O O . TRP A 1 167 ? -2.781 4.983 34.500 1.00 76.69 167 TRP A O 1
ATOM 1286 N N . ASN A 1 168 ? -3.807 2.987 34.488 1.00 74.19 168 ASN A N 1
ATOM 1287 C CA . ASN A 1 168 ? -2.857 2.341 35.384 1.00 74.19 168 ASN A CA 1
ATOM 1288 C C . ASN A 1 168 ? -1.818 1.584 34.539 1.00 74.19 168 ASN A C 1
ATOM 1290 O O . ASN A 1 168 ? -2.002 0.408 34.227 1.00 74.19 168 ASN A O 1
ATOM 1294 N N . TRP A 1 169 ? -0.768 2.279 34.090 1.00 67.25 169 TRP A N 1
ATOM 1295 C CA . TRP A 1 169 ? 0.313 1.655 33.323 1.00 67.25 169 TRP A CA 1
ATOM 1296 C C . TRP A 1 169 ? 1.384 1.087 34.255 1.00 67.25 169 TRP A C 1
ATOM 1298 O O . TRP A 1 169 ? 1.939 1.805 35.084 1.00 67.25 169 TRP A O 1
ATOM 1308 N N . SER A 1 170 ? 1.761 -0.173 34.042 1.00 62.56 170 SER A N 1
ATOM 1309 C CA . SER A 1 170 ? 3.041 -0.710 34.504 1.00 62.56 170 SER A CA 1
ATOM 1310 C C . SER A 1 170 ? 3.965 -0.820 33.293 1.00 62.56 170 SER A C 1
ATOM 1312 O O . SER A 1 170 ? 3.859 -1.758 32.503 1.00 62.56 170 SER A O 1
ATOM 1314 N N . TYR A 1 171 ? 4.836 0.172 33.088 1.00 60.47 171 TYR A N 1
ATOM 1315 C CA . TYR A 1 171 ? 5.836 0.116 32.018 1.00 60.47 171 TYR A CA 1
ATOM 1316 C C . TYR A 1 171 ? 6.936 -0.869 32.407 1.00 60.47 171 TYR A C 1
ATOM 1318 O O . TYR A 1 171 ? 7.922 -0.497 33.036 1.00 60.47 171 TYR A O 1
ATOM 1326 N N . THR A 1 172 ? 6.764 -2.133 32.037 1.00 60.16 172 THR A N 1
ATOM 1327 C CA . THR A 1 172 ? 7.824 -3.143 32.164 1.00 60.16 172 THR A CA 1
ATOM 1328 C C . THR A 1 172 ? 8.484 -3.459 30.823 1.00 60.16 172 THR A C 1
ATOM 1330 O O . THR A 1 172 ? 9.620 -3.924 30.815 1.00 60.16 172 THR A O 1
ATOM 1333 N N . ASN A 1 173 ? 7.833 -3.147 29.692 1.00 70.69 173 ASN A N 1
ATOM 1334 C CA . ASN A 1 173 ? 8.333 -3.476 28.358 1.00 70.69 173 ASN A CA 1
ATOM 1335 C C . ASN A 1 173 ? 8.140 -2.328 27.346 1.00 70.69 173 ASN A C 1
ATOM 1337 O O . ASN A 1 173 ? 7.039 -2.062 26.867 1.00 70.69 173 ASN A O 1
ATOM 1341 N N . ILE A 1 174 ? 9.237 -1.649 27.006 1.00 76.81 174 ILE A N 1
ATOM 1342 C CA . ILE A 1 174 ? 9.251 -0.514 26.071 1.00 76.81 174 ILE A CA 1
ATOM 1343 C C . ILE A 1 174 ? 9.013 -0.924 24.609 1.00 76.81 174 ILE A C 1
ATOM 1345 O O . ILE A 1 174 ? 8.590 -0.096 23.800 1.00 76.81 174 ILE A O 1
ATOM 1349 N N . ASP A 1 175 ? 9.245 -2.189 24.259 1.00 80.56 175 ASP A N 1
ATOM 1350 C CA . ASP A 1 175 ? 9.087 -2.668 22.884 1.00 80.56 175 ASP A CA 1
ATOM 1351 C C . ASP A 1 175 ? 7.610 -2.831 22.507 1.00 80.56 175 ASP A C 1
ATOM 1353 O O . ASP A 1 175 ? 7.230 -2.578 21.363 1.00 80.56 175 ASP A O 1
ATOM 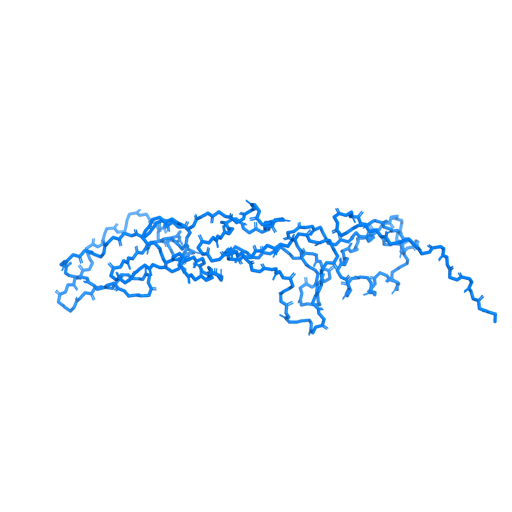1357 N N . GLU A 1 176 ? 6.743 -3.144 23.476 1.00 72.00 176 GLU A N 1
ATOM 1358 C CA . GLU A 1 176 ? 5.293 -3.153 23.253 1.00 72.00 176 GLU A CA 1
ATOM 1359 C C . GLU A 1 176 ? 4.757 -1.757 22.923 1.00 72.00 176 GLU A C 1
ATOM 1361 O O . GLU A 1 176 ? 3.926 -1.611 22.024 1.00 72.00 176 GLU A O 1
ATOM 1366 N N . TYR A 1 177 ? 5.271 -0.726 23.603 1.00 70.75 177 TYR A N 1
ATOM 1367 C CA . TYR A 1 177 ? 4.908 0.662 23.326 1.00 70.75 177 TYR A CA 1
ATOM 1368 C C . TYR A 1 177 ? 5.377 1.101 21.935 1.00 70.75 177 TYR A C 1
ATOM 1370 O O . TYR A 1 177 ? 4.593 1.678 21.182 1.00 70.75 177 TYR A O 1
ATOM 1378 N N . LYS A 1 178 ? 6.624 0.784 21.555 1.00 75.31 178 LYS A N 1
ATOM 1379 C CA . LYS A 1 178 ? 7.139 1.086 20.207 1.00 75.31 178 LYS A CA 1
ATOM 1380 C C . LYS A 1 178 ? 6.281 0.440 19.121 1.00 75.31 178 LYS A C 1
ATOM 1382 O O . LYS A 1 178 ? 5.833 1.140 18.218 1.00 75.31 178 LYS A O 1
ATOM 1387 N N . ARG A 1 179 ? 5.970 -0.855 19.262 1.00 76.75 179 ARG A N 1
ATOM 1388 C CA . ARG A 1 179 ? 5.119 -1.582 18.306 1.00 76.75 179 ARG A CA 1
ATOM 1389 C C . ARG A 1 179 ? 3.731 -0.955 18.185 1.00 76.75 179 ARG A C 1
ATOM 1391 O O . ARG A 1 179 ? 3.192 -0.874 17.089 1.00 76.75 179 ARG A O 1
ATOM 1398 N N . PHE A 1 180 ? 3.150 -0.509 19.298 1.00 69.38 180 PHE A N 1
ATOM 1399 C CA . PHE A 1 180 ? 1.869 0.195 19.281 1.00 69.38 180 PHE A CA 1
ATOM 1400 C C . PHE A 1 180 ? 1.951 1.510 18.494 1.00 69.38 180 PHE A C 1
ATOM 1402 O O . PHE A 1 180 ? 1.129 1.730 17.610 1.00 69.38 180 PHE A O 1
ATOM 1409 N N . VAL A 1 181 ? 2.955 2.353 18.762 1.00 72.00 181 VAL A N 1
ATOM 1410 C CA . VAL A 1 181 ? 3.127 3.643 18.067 1.00 72.00 181 VAL A CA 1
ATOM 1411 C C . VAL A 1 181 ? 3.386 3.461 16.568 1.00 72.00 181 VAL A C 1
ATOM 1413 O O . VAL A 1 181 ? 2.844 4.219 15.773 1.00 72.00 181 VAL A O 1
ATOM 1416 N N . GLU A 1 182 ? 4.166 2.455 16.170 1.00 72.56 182 GLU A N 1
ATOM 1417 C CA . GLU A 1 182 ? 4.451 2.157 14.755 1.00 72.56 182 GLU A CA 1
ATOM 1418 C C . GLU A 1 182 ? 3.237 1.601 13.984 1.00 72.56 182 GLU A C 1
ATOM 1420 O O . GLU A 1 182 ? 3.179 1.725 12.758 1.00 72.56 182 GLU A O 1
ATOM 1425 N N . ASN A 1 183 ? 2.275 0.993 14.688 1.00 65.12 183 ASN A N 1
ATOM 1426 C CA . ASN A 1 183 ? 1.086 0.367 14.097 1.00 65.12 183 ASN A CA 1
ATOM 1427 C C . ASN A 1 183 ? -0.182 1.245 14.142 1.00 65.12 183 ASN A C 1
ATOM 1429 O O . ASN A 1 183 ? -1.198 0.866 13.538 1.00 65.12 183 ASN A O 1
ATOM 1433 N N . LEU A 1 184 ? -0.126 2.395 14.827 1.00 60.44 184 LEU A N 1
ATOM 1434 C CA . LEU A 1 184 ? -1.115 3.476 14.739 1.00 60.44 184 LEU A CA 1
ATOM 1435 C C . LEU A 1 184 ? -0.989 4.232 13.412 1.00 60.44 184 LEU A C 1
ATOM 1437 O O . LEU A 1 184 ? -2.042 4.716 12.948 1.00 60.44 184 LEU A O 1
#

Secondary structure (DSSP, 8-state):
-PPP-PPP----TTS--EEEEEHHHHHHHHTTTEEEEEES-TTT-EEEEEEPPTTEEB-TTTTSSPEEPPSBSEE--STT-B-SSSSS---EEPPTTEEBSSS-B-SGGG-EEPPTTB-SSS--GGG-SPBPTTEE-SSTTS--EEPPSSSEEEETBEEEEPTT---------HHHHHHHHHH-

Radius of gyration: 22.9 Å; chains: 1; bounding box: 53×26×79 Å

Foldseek 3Di:
DDDPDPDDDDDDQQDKDKDKDAPVVLVVLLQQQWAWDDDDDPVRRIIIIIWQHWQWGGADAPGSDTHGAAWAQWTGQGTRHYDPVRPDDRTDGAQFQWTQHHTSHRDNVSTDGQEAQFGRRDTLPRLGTWGDAQWADQASRYHTDHHDPPQWHDDRRDIDGDPPDDDPDDPPDVVVVVVSVVRD

InterPro domains:
  IPR009030 Growth factor receptor cysteine-rich domain superfamily [SSF57184] (41-155)

Sequence (184 aa):
MSVPFGSRTCLRPSTVMVMNISYDASRWFEARGFSCILFGTKVDNLRECTSCPTGTYGGHVTGYTCQACPRGGFYQDQVGQYSLDGTSMNCKNCTEGTFVRDGSGKDPLSCKVCPTGTNKNGLAGFRACSCLDNYFRRDRFDKCELCPQEGVHCKNDYMAIGQGYYWNWSYTNIDEYKRFVENL